Protein AF-A0A9P7FDP8-F1 (afdb_monomer_lite)

pLDDT: mean 79.94, std 16.9, range [41.44, 97.81]

Radius of gyration: 28.78 Å; chains: 1; bounding box: 50×74×83 Å

Foldseek 3Di:
DDDDDDDPDPVVVVVVVVVVVVVVCVVCVVVVVVVVVVVVVVPPPDDPPVVVVVVVVVLVVVLVVLVVVLLVLLVVLVVVCCVQCNPDLLVNLVVLVVQQVVQDDPVLDGGDLVSLVVVLVVLVVSLVSLVVSLVSCCVRPNPDVSNVSSVVSNLSSVVSNVSSVVVSCCCVPCCVPPSPCPPVVVVVVVVVSVVPVVPSPPDPPPPDVPPDDDDDDD

Organism: NCBI:txid1912936

Structure (mmCIF, N/CA/C/O backbone):
data_AF-A0A9P7FDP8-F1
#
_entry.id   AF-A0A9P7FDP8-F1
#
loop_
_atom_site.group_PDB
_atom_site.id
_atom_site.type_symbol
_atom_site.label_atom_id
_atom_site.label_alt_id
_atom_site.label_comp_id
_atom_site.label_asym_id
_atom_site.label_entity_id
_atom_site.label_seq_id
_atom_site.pdbx_PDB_ins_code
_atom_site.Cartn_x
_atom_site.Cartn_y
_atom_site.Cartn_z
_atom_site.occupancy
_atom_site.B_iso_or_equiv
_atom_site.auth_seq_id
_atom_site.auth_comp_id
_atom_site.auth_asym_id
_atom_site.auth_atom_id
_atom_site.pdbx_PDB_model_num
ATOM 1 N N . MET A 1 1 ? 7.477 -44.265 40.388 1.00 55.28 1 MET A N 1
ATOM 2 C CA . MET A 1 1 ? 7.669 -42.842 40.028 1.00 55.28 1 MET A CA 1
ATOM 3 C C . MET A 1 1 ? 7.856 -42.772 38.521 1.00 55.28 1 MET A C 1
ATOM 5 O O . MET A 1 1 ? 8.671 -43.525 38.011 1.00 55.28 1 MET A O 1
ATOM 9 N N . ALA A 1 2 ? 7.054 -41.987 37.800 1.00 66.06 2 ALA A N 1
ATOM 10 C CA . ALA A 1 2 ? 7.157 -41.910 36.340 1.00 66.06 2 ALA A CA 1
ATOM 11 C C . ALA A 1 2 ? 8.352 -41.029 35.942 1.00 66.06 2 ALA A C 1
ATOM 13 O O . ALA A 1 2 ? 8.473 -39.910 36.441 1.00 66.06 2 ALA A O 1
ATOM 14 N N . CYS A 1 3 ? 9.227 -41.527 35.064 1.00 62.44 3 CYS A N 1
ATOM 15 C CA . CYS A 1 3 ? 10.355 -40.753 34.548 1.00 62.44 3 CYS A CA 1
ATOM 16 C C . CYS A 1 3 ? 9.860 -39.495 33.805 1.00 62.44 3 CYS A C 1
ATOM 18 O O . CYS A 1 3 ? 8.887 -39.578 33.048 1.00 62.44 3 CYS A O 1
ATOM 20 N N . PRO A 1 4 ? 10.505 -38.329 33.992 1.00 72.88 4 PRO A N 1
ATOM 21 C CA . PRO A 1 4 ? 10.136 -37.110 33.285 1.00 72.88 4 PRO A CA 1
ATOM 22 C C . PRO A 1 4 ? 10.334 -37.285 31.775 1.00 72.88 4 PRO A C 1
ATOM 24 O O . PRO A 1 4 ? 11.392 -37.706 31.311 1.00 72.88 4 PRO A O 1
ATOM 27 N N . VAL A 1 5 ? 9.300 -36.955 30.998 1.00 74.38 5 VAL A N 1
ATOM 28 C CA . VAL A 1 5 ? 9.346 -37.019 29.532 1.00 74.38 5 VAL A CA 1
ATOM 29 C C . VAL A 1 5 ? 10.256 -35.902 29.015 1.00 74.38 5 VAL A C 1
ATOM 31 O O . VAL A 1 5 ? 9.941 -34.720 29.171 1.00 74.38 5 VAL A O 1
ATOM 34 N N . ILE A 1 6 ? 11.384 -36.273 28.406 1.00 78.12 6 ILE A N 1
ATOM 35 C CA . ILE A 1 6 ? 12.336 -35.342 27.786 1.00 78.12 6 ILE A CA 1
ATOM 36 C C . ILE A 1 6 ? 11.928 -35.127 26.322 1.00 78.12 6 ILE A C 1
ATOM 38 O O . ILE A 1 6 ? 11.998 -36.045 25.505 1.00 78.12 6 ILE A O 1
ATOM 42 N N . TYR A 1 7 ? 11.504 -33.909 25.975 1.00 83.81 7 TYR A N 1
ATOM 43 C CA . TYR A 1 7 ? 11.158 -33.536 24.598 1.00 83.81 7 TYR A CA 1
ATOM 44 C C . TYR A 1 7 ? 12.402 -33.033 23.852 1.00 83.81 7 TYR A C 1
ATOM 46 O O . TYR A 1 7 ? 13.053 -32.097 24.309 1.00 83.81 7 TYR A O 1
ATOM 54 N N . LYS A 1 8 ? 12.721 -33.638 22.698 1.00 83.12 8 LYS A N 1
ATOM 55 C CA . LYS A 1 8 ? 13.971 -33.379 21.952 1.00 83.12 8 LYS A CA 1
ATOM 56 C C . LYS A 1 8 ? 13.968 -32.098 21.102 1.00 83.12 8 LYS A C 1
ATOM 58 O O . LYS A 1 8 ? 15.040 -31.640 20.729 1.00 83.12 8 LYS A O 1
ATOM 63 N N . THR A 1 9 ? 12.807 -31.514 20.780 1.00 90.25 9 THR A N 1
ATOM 64 C CA . THR A 1 9 ? 12.716 -30.338 19.889 1.00 90.25 9 THR A CA 1
ATOM 65 C C . THR A 1 9 ? 11.800 -29.231 20.440 1.00 90.25 9 THR A C 1
ATOM 67 O O . THR A 1 9 ? 10.823 -29.535 21.137 1.00 90.25 9 THR A O 1
ATOM 70 N N .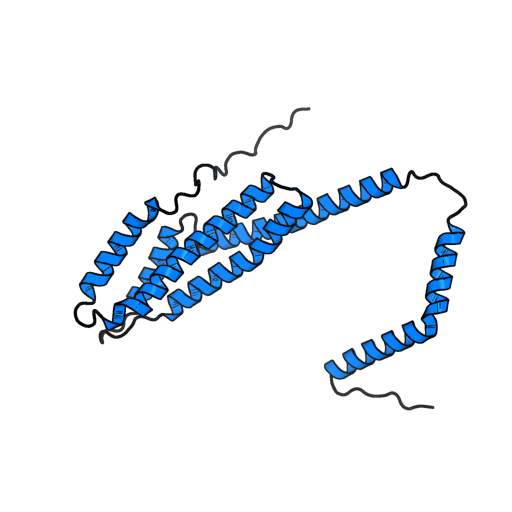 PRO A 1 10 ? 12.052 -27.942 20.111 1.00 85.12 10 PRO A N 1
ATOM 71 C CA . PRO A 1 10 ? 11.232 -26.816 20.577 1.00 85.12 10 PRO A CA 1
ATOM 72 C C . PRO A 1 10 ? 9.759 -26.920 20.164 1.00 85.12 10 PRO A C 1
ATOM 74 O O . PRO A 1 10 ? 8.870 -26.653 20.972 1.00 85.12 10 PRO A O 1
ATOM 77 N N . LYS A 1 11 ? 9.492 -27.384 18.933 1.00 87.38 11 LYS A N 1
ATOM 78 C CA . LYS A 1 11 ? 8.129 -27.591 18.414 1.00 87.38 11 LYS A CA 1
ATOM 79 C C . LYS A 1 11 ? 7.353 -28.621 19.243 1.00 87.38 11 LYS A C 1
ATOM 81 O O . LYS A 1 11 ? 6.221 -28.359 19.642 1.00 87.38 11 LYS A O 1
ATOM 86 N N . VAL A 1 12 ? 7.980 -29.754 19.576 1.00 89.69 12 VAL A N 1
ATOM 87 C CA . VAL A 1 12 ? 7.350 -30.810 20.389 1.00 89.69 12 VAL A CA 1
ATOM 88 C C . VAL A 1 12 ? 7.120 -30.336 21.829 1.00 89.69 12 VAL A C 1
ATOM 90 O O . VAL A 1 12 ? 6.083 -30.637 22.416 1.00 89.69 12 VAL A O 1
ATOM 93 N N . LYS A 1 13 ? 8.034 -29.532 22.391 1.00 88.94 13 LYS A N 1
ATOM 94 C CA . LYS A 1 13 ? 7.864 -28.921 23.720 1.00 88.94 13 LYS A CA 1
ATOM 95 C C . LYS A 1 13 ? 6.662 -27.968 23.763 1.00 88.94 13 LYS A C 1
ATOM 97 O O . LYS A 1 13 ? 5.888 -28.026 24.718 1.00 88.94 13 LYS A O 1
ATOM 102 N N . LEU A 1 14 ? 6.482 -27.134 22.734 1.00 88.44 14 LEU A N 1
ATOM 103 C CA . LEU A 1 14 ? 5.336 -26.223 22.620 1.00 88.44 14 LEU A CA 1
ATOM 104 C C . LEU A 1 14 ? 4.016 -26.997 22.495 1.00 88.44 14 LEU A C 1
ATOM 106 O O . LEU A 1 14 ? 3.061 -26.720 23.219 1.00 88.44 14 LEU A O 1
ATOM 110 N N . GLN A 1 15 ? 3.980 -28.022 21.642 1.00 90.25 15 GLN A N 1
ATOM 111 C CA . GLN A 1 15 ? 2.794 -28.858 21.461 1.00 90.25 15 GLN A CA 1
ATOM 112 C C . GLN A 1 15 ? 2.420 -29.614 22.747 1.00 90.25 15 GLN A C 1
ATOM 114 O O . GLN A 1 15 ? 1.251 -29.643 23.133 1.00 90.25 15 GLN A O 1
ATOM 119 N N . ALA A 1 16 ? 3.406 -30.161 23.463 1.00 88.38 16 ALA A N 1
ATOM 120 C CA . ALA A 1 16 ? 3.187 -30.815 24.750 1.00 88.38 16 ALA A CA 1
ATOM 121 C C . ALA A 1 16 ? 2.691 -29.839 25.832 1.00 88.38 16 ALA A C 1
ATOM 123 O O . ALA A 1 16 ? 1.854 -30.206 26.659 1.00 88.38 16 ALA A O 1
ATOM 124 N N . ALA A 1 17 ? 3.170 -28.590 25.822 1.00 89.12 17 ALA A N 1
ATOM 125 C CA . ALA A 1 17 ? 2.673 -27.542 26.709 1.00 89.12 17 ALA A CA 1
ATOM 126 C C . ALA A 1 17 ? 1.205 -27.198 26.407 1.00 89.12 17 ALA A C 1
ATOM 128 O O . ALA A 1 17 ? 0.393 -27.164 27.333 1.00 89.12 17 ALA A O 1
ATOM 129 N N . HIS A 1 18 ? 0.843 -27.027 25.130 1.00 90.62 18 HIS A N 1
ATOM 130 C CA . HIS A 1 18 ? -0.541 -26.785 24.707 1.00 90.62 18 HIS A CA 1
ATOM 131 C C . HIS A 1 18 ? -1.474 -27.927 25.118 1.00 90.62 18 HIS A C 1
ATOM 133 O O . HIS A 1 18 ? -2.555 -27.684 25.654 1.00 90.62 18 HIS A O 1
ATOM 139 N N . GLU A 1 19 ? -1.045 -29.173 24.927 1.00 93.06 19 GLU A N 1
ATOM 140 C CA . GLU A 1 19 ? -1.829 -30.353 25.290 1.00 93.06 19 GLU A CA 1
ATOM 141 C C . GLU A 1 19 ? -1.994 -30.485 26.813 1.00 93.06 19 GLU A C 1
ATOM 143 O O . GLU A 1 19 ? -3.093 -30.743 27.309 1.00 93.06 19 GLU A O 1
ATOM 148 N N . ARG A 1 20 ? -0.934 -30.224 27.591 1.00 89.81 20 ARG A N 1
ATOM 149 C CA . ARG A 1 20 ? -1.020 -30.175 29.059 1.00 89.81 20 ARG A CA 1
ATOM 150 C C . ARG A 1 20 ? -1.994 -29.086 29.517 1.00 89.81 20 ARG A C 1
ATOM 152 O O . ARG A 1 20 ? -2.778 -29.330 30.435 1.00 89.81 20 ARG A O 1
ATOM 159 N N . HIS A 1 21 ? -1.974 -27.921 28.870 1.00 88.00 21 HIS A N 1
ATOM 160 C CA . HIS A 1 21 ? -2.897 -26.826 29.154 1.00 88.00 21 HIS A CA 1
ATOM 161 C C . HIS A 1 21 ? -4.342 -27.236 28.840 1.00 88.00 21 HIS A C 1
ATOM 163 O O . HIS A 1 21 ? -5.198 -27.158 29.717 1.00 88.00 21 HIS A O 1
ATOM 169 N N . ARG A 1 22 ? -4.610 -27.796 27.652 1.00 91.44 22 ARG A N 1
ATOM 170 C CA . ARG A 1 22 ? -5.936 -28.325 27.285 1.00 91.44 22 ARG A CA 1
ATOM 171 C C . ARG A 1 22 ? -6.470 -29.315 28.315 1.00 91.44 22 ARG A C 1
ATOM 173 O O . ARG A 1 22 ? -7.600 -29.162 28.769 1.00 91.44 22 ARG A O 1
ATOM 180 N N . ARG A 1 23 ? -5.654 -30.287 28.738 1.00 91.81 23 ARG A N 1
ATOM 181 C CA . ARG A 1 23 ? -6.048 -31.277 29.757 1.00 91.81 23 ARG A CA 1
ATOM 182 C C . ARG A 1 23 ? -6.328 -30.644 31.113 1.00 91.81 23 ARG A C 1
ATOM 184 O O . ARG A 1 23 ? -7.275 -31.050 31.779 1.00 91.81 23 ARG A O 1
ATOM 191 N N . HIS A 1 24 ? -5.535 -29.652 31.519 1.00 92.00 24 HIS A N 1
ATOM 192 C CA . HIS A 1 24 ? -5.780 -28.907 32.752 1.00 92.00 24 HIS A CA 1
ATOM 193 C C . HIS A 1 24 ? -7.142 -28.204 32.714 1.00 92.00 24 HIS A C 1
ATOM 195 O O . HIS A 1 24 ? -7.927 -28.357 33.647 1.00 92.00 24 HIS A O 1
ATOM 201 N N . TYR A 1 25 ? -7.449 -27.494 31.624 1.00 87.06 25 TYR A N 1
ATOM 202 C CA . TYR A 1 25 ? -8.737 -26.815 31.465 1.00 87.06 25 TYR A CA 1
ATOM 203 C C . TYR A 1 25 ? -9.902 -27.790 31.347 1.00 87.06 25 TYR A C 1
ATOM 205 O O . TYR A 1 25 ? -10.941 -27.535 31.937 1.00 87.06 25 TYR A O 1
ATOM 213 N N . ALA A 1 26 ? -9.738 -28.916 30.652 1.00 89.19 26 ALA A N 1
ATOM 214 C CA . ALA A 1 26 ? -10.771 -29.943 30.573 1.00 89.19 26 ALA A CA 1
ATOM 215 C C . ALA A 1 26 ? -11.066 -30.558 31.951 1.00 89.19 26 ALA A C 1
ATOM 217 O O . ALA A 1 26 ? -12.226 -30.690 32.325 1.00 89.19 26 ALA A O 1
ATOM 218 N N . LYS A 1 27 ? -10.022 -30.870 32.733 1.00 93.50 27 LYS A N 1
ATOM 219 C CA . LYS A 1 27 ? -10.157 -31.456 34.075 1.00 93.50 27 LYS A CA 1
ATOM 220 C C . LYS A 1 27 ? -10.732 -30.473 35.098 1.00 93.50 27 LYS A C 1
ATOM 222 O O . LYS A 1 27 ? -11.492 -30.878 35.967 1.00 93.50 27 LYS A O 1
ATOM 227 N N . ASN A 1 28 ? -10.360 -29.197 35.009 1.00 89.56 28 ASN A N 1
ATOM 228 C CA . ASN A 1 28 ? -10.733 -28.178 35.992 1.00 89.56 28 ASN A CA 1
ATOM 229 C C . ASN A 1 28 ? -11.846 -27.244 35.505 1.00 89.56 28 ASN A C 1
ATOM 231 O O . ASN A 1 28 ? -12.099 -26.235 36.160 1.00 89.56 28 ASN A O 1
ATOM 235 N N . ARG A 1 29 ? -12.502 -27.547 34.377 1.00 88.81 29 ARG A N 1
ATOM 236 C CA . ARG A 1 29 ? -13.483 -26.664 33.730 1.00 88.81 29 ARG A CA 1
ATOM 237 C C . ARG A 1 29 ? -14.545 -26.183 34.709 1.00 88.81 29 ARG A C 1
ATOM 239 O O . ARG A 1 29 ? -14.739 -24.981 34.855 1.00 88.81 29 ARG A O 1
ATOM 246 N N . ASP A 1 30 ? -15.177 -27.113 35.411 1.00 87.75 30 ASP A N 1
ATOM 247 C CA . ASP A 1 30 ? -16.282 -26.800 36.318 1.00 87.75 30 ASP A CA 1
ATOM 248 C C . ASP A 1 30 ? -15.810 -26.026 37.546 1.00 87.75 30 ASP A C 1
ATOM 250 O O . ASP A 1 30 ? -16.500 -25.128 38.013 1.00 87.75 30 ASP A O 1
ATOM 254 N N . ASN A 1 31 ? -14.593 -26.298 38.019 1.00 88.50 31 ASN A N 1
ATOM 255 C CA . ASN A 1 31 ? -14.004 -25.599 39.156 1.00 88.50 31 ASN A CA 1
ATOM 256 C C . ASN A 1 31 ? -13.600 -24.158 38.787 1.00 88.50 31 ASN A C 1
ATOM 258 O O . ASN A 1 31 ? -13.829 -23.222 39.547 1.00 88.50 31 ASN A O 1
ATOM 262 N N . ILE A 1 32 ? -13.070 -23.955 37.575 1.00 84.56 32 ILE A N 1
ATOM 263 C CA . ILE A 1 32 ? -12.779 -22.626 37.019 1.00 84.56 32 ILE A CA 1
ATOM 264 C C . ILE A 1 32 ? -14.081 -21.836 36.841 1.00 84.56 32 ILE A C 1
ATOM 266 O O . ILE A 1 32 ? -14.151 -20.677 37.248 1.00 84.56 32 ILE A O 1
ATOM 270 N N . LEU A 1 33 ? -15.120 -22.460 36.278 1.00 84.56 33 LEU A N 1
ATOM 271 C CA . LEU A 1 33 ? -16.424 -21.824 36.086 1.00 84.56 33 LEU A CA 1
ATOM 27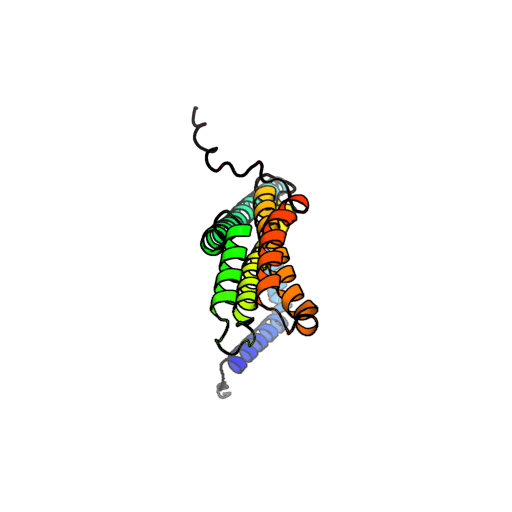2 C C . LEU A 1 33 ? -17.122 -21.523 37.418 1.00 84.56 33 LEU A C 1
ATOM 274 O O . LEU A 1 33 ? -17.700 -20.449 37.556 1.00 84.56 33 LEU A O 1
ATOM 278 N N . ASN A 1 34 ? -17.055 -22.414 38.409 1.00 87.19 34 ASN A N 1
ATOM 279 C CA . ASN A 1 34 ? -17.609 -22.165 39.741 1.00 87.19 34 ASN A CA 1
ATOM 280 C C . ASN A 1 34 ? -16.867 -21.038 40.455 1.00 87.19 34 ASN A C 1
ATOM 282 O O . ASN A 1 34 ? -17.512 -20.129 40.962 1.00 87.19 34 ASN A O 1
ATOM 286 N N . LYS A 1 35 ? -15.532 -21.014 40.402 1.00 85.12 35 LYS A N 1
ATOM 287 C CA . LYS A 1 35 ? -14.740 -19.920 40.976 1.00 85.12 35 LYS A CA 1
ATOM 288 C C . LYS A 1 35 ? -15.046 -18.578 40.305 1.00 85.12 35 LYS A C 1
ATOM 290 O O . LYS A 1 35 ? -15.091 -17.550 40.971 1.00 85.12 35 LYS A O 1
ATOM 295 N N . GLN A 1 36 ? -15.306 -18.573 38.995 1.00 78.94 36 GLN A N 1
ATOM 296 C CA . GLN A 1 36 ? -15.810 -17.383 38.307 1.00 78.94 36 GLN A CA 1
ATOM 297 C C . GLN A 1 36 ? -17.196 -16.980 38.822 1.00 78.94 36 GLN A C 1
ATOM 299 O O . GLN A 1 36 ? -17.387 -15.813 39.151 1.00 78.94 36 GLN A O 1
ATOM 304 N N . ARG A 1 37 ? -18.143 -17.919 38.953 1.00 82.25 37 ARG A N 1
ATOM 305 C CA . ARG A 1 37 ? -19.474 -17.637 39.521 1.00 82.25 37 ARG A CA 1
ATOM 306 C C . ARG A 1 37 ? -19.381 -17.075 40.939 1.00 82.25 37 ARG A C 1
ATOM 308 O O . ARG A 1 37 ? -20.027 -16.076 41.216 1.00 82.25 37 ARG A O 1
ATOM 315 N N . GLU A 1 38 ? -18.533 -17.632 41.797 1.00 80.81 38 GLU A N 1
ATOM 316 C CA . GLU A 1 38 ? -18.285 -17.132 43.156 1.00 80.81 38 GLU A CA 1
ATOM 317 C C . GLU A 1 38 ? -17.705 -15.710 43.158 1.00 80.81 38 GLU A C 1
ATOM 319 O O . GLU A 1 38 ? -18.120 -14.869 43.958 1.00 80.81 38 GLU A O 1
ATOM 324 N N . LEU A 1 39 ? -16.796 -15.392 42.230 1.00 74.94 39 LEU A N 1
ATOM 325 C CA . LEU A 1 39 ? -16.283 -14.028 42.047 1.00 74.94 39 LEU A CA 1
ATOM 326 C C . LEU A 1 39 ? -17.369 -13.045 41.578 1.00 74.94 39 LEU A C 1
ATOM 328 O O . LEU A 1 39 ? -17.298 -11.861 41.909 1.00 74.94 39 LEU A O 1
ATOM 332 N N . TYR A 1 40 ? -18.375 -13.512 40.834 1.00 67.19 40 TYR A N 1
ATOM 333 C CA . TYR A 1 40 ? -19.532 -12.696 40.457 1.00 67.19 40 TYR A CA 1
ATOM 334 C C . TYR A 1 40 ? -20.546 -12.566 41.604 1.00 67.19 40 TYR A C 1
ATOM 336 O O . TYR A 1 40 ? -21.045 -11.471 41.845 1.00 67.19 40 TYR A O 1
ATOM 344 N N . SER A 1 41 ? -20.801 -13.636 42.361 1.00 71.25 41 SER A N 1
ATOM 345 C CA . SER A 1 41 ? -21.736 -13.646 43.496 1.00 71.25 41 SER A CA 1
ATOM 346 C C . SER A 1 41 ? -21.210 -12.920 44.740 1.00 71.25 41 SER A C 1
ATOM 348 O O . SER A 1 41 ? -21.999 -12.399 45.525 1.00 71.25 41 SER A O 1
ATOM 350 N N . SER A 1 42 ? -19.892 -12.830 44.932 1.00 61.41 42 SER A N 1
ATOM 351 C CA . SER A 1 42 ? -19.289 -12.085 46.052 1.00 61.41 42 SER A CA 1
ATOM 352 C C . SER A 1 42 ? -19.248 -10.565 45.837 1.00 61.41 42 SER A C 1
ATOM 354 O O . SER A 1 42 ? -18.957 -9.829 46.777 1.00 61.41 42 SER A O 1
ATOM 356 N N . LYS A 1 43 ? -19.594 -10.070 44.639 1.00 57.38 43 LYS A N 1
ATOM 357 C CA . LYS A 1 43 ? -19.666 -8.628 44.334 1.00 57.38 43 LYS A CA 1
ATOM 358 C C . LYS A 1 43 ? -21.040 -7.986 44.563 1.00 57.38 43 LYS A C 1
ATOM 360 O O . LYS A 1 43 ? -21.176 -6.782 44.380 1.00 57.38 43 LYS A O 1
ATOM 365 N N . THR A 1 44 ? -22.045 -8.733 45.014 1.00 49.34 44 THR A N 1
ATOM 366 C CA . THR A 1 44 ? -23.397 -8.211 45.301 1.00 49.34 44 THR A CA 1
ATOM 367 C C . THR A 1 44 ? -23.592 -7.810 46.767 1.00 49.34 44 THR A C 1
ATOM 369 O O . THR A 1 44 ? -24.467 -8.322 47.460 1.00 49.34 44 THR A O 1
ATOM 372 N N . LYS A 1 45 ? -22.778 -6.857 47.230 1.00 55.47 45 LYS A N 1
ATOM 373 C CA . LYS A 1 45 ? -23.138 -5.893 48.286 1.00 55.47 45 LYS A CA 1
ATOM 374 C C . LYS A 1 45 ? -22.605 -4.525 47.840 1.00 55.47 45 LYS A C 1
ATOM 376 O O . LYS A 1 45 ? -21.474 -4.186 48.153 1.00 55.47 45 LYS A O 1
ATOM 381 N N . ASP A 1 46 ? -23.412 -3.880 46.994 1.00 58.16 46 ASP A N 1
ATOM 382 C CA . ASP A 1 46 ? -23.355 -2.543 46.366 1.00 58.16 46 ASP A CA 1
ATOM 383 C C . ASP A 1 46 ? -22.056 -1.707 46.444 1.00 58.16 46 ASP A C 1
ATOM 385 O O . ASP A 1 46 ? -21.496 -1.451 47.507 1.00 58.16 46 ASP A O 1
ATOM 389 N N . PRO A 1 47 ? -21.662 -1.120 45.302 1.00 53.66 47 PRO A N 1
ATOM 390 C CA . PRO A 1 47 ? -22.268 0.155 44.930 1.00 53.66 47 PRO A CA 1
ATOM 391 C C . PRO A 1 47 ? -23.047 0.037 43.622 1.00 53.66 47 PRO A C 1
ATOM 393 O O . PRO A 1 47 ? -22.608 -0.636 42.688 1.00 53.66 47 PRO A O 1
ATOM 396 N N . LYS A 1 48 ? -24.151 0.785 43.523 1.00 62.59 48 LYS A N 1
ATOM 397 C CA . LYS A 1 48 ? -24.785 1.194 42.261 1.00 62.59 48 LYS A CA 1
ATOM 398 C C . LYS A 1 48 ? -23.803 2.043 41.442 1.00 62.59 48 LYS A C 1
ATOM 400 O O . LYS A 1 48 ? -24.011 3.235 41.248 1.00 62.59 48 LYS A O 1
ATOM 405 N N . VAL A 1 49 ? -22.690 1.463 41.009 1.00 61.00 49 VAL A N 1
ATOM 406 C CA . VAL A 1 49 ? -21.883 2.056 39.956 1.00 61.00 49 VAL A CA 1
ATOM 407 C C . VAL A 1 49 ? -22.712 1.879 38.703 1.00 61.00 49 VAL A C 1
ATOM 409 O O . VAL A 1 49 ? -23.030 0.749 38.325 1.00 61.00 49 VAL A O 1
ATOM 412 N N . ASP A 1 50 ? -23.136 2.994 38.120 1.00 73.75 50 ASP A N 1
ATOM 413 C CA . ASP A 1 50 ? -23.953 2.993 36.923 1.00 73.75 50 ASP A CA 1
ATOM 414 C C . ASP A 1 50 ? -23.171 2.279 35.813 1.00 73.75 50 ASP A C 1
ATOM 416 O O . ASP A 1 50 ? -22.229 2.801 35.215 1.00 73.75 50 ASP A O 1
ATOM 420 N N . THR A 1 51 ? -23.498 1.007 35.594 1.00 78.81 51 THR A N 1
ATOM 421 C CA . THR A 1 51 ? -22.798 0.125 34.650 1.00 78.81 51 THR A CA 1
ATOM 422 C C . THR A 1 51 ? -22.789 0.707 33.238 1.00 78.81 51 THR A C 1
ATOM 424 O O . THR A 1 51 ? -21.881 0.418 32.458 1.00 78.81 51 THR A O 1
ATOM 427 N N . LYS A 1 52 ? -23.746 1.592 32.926 1.00 81.31 52 LYS A N 1
ATOM 428 C CA . LYS A 1 52 ? -23.791 2.373 31.689 1.00 81.31 52 LYS A CA 1
ATOM 429 C C . LYS A 1 52 ? -22.669 3.407 31.607 1.00 81.31 52 LYS A C 1
ATOM 431 O O . LYS A 1 52 ? -22.072 3.547 30.541 1.00 81.31 52 LYS A O 1
ATOM 436 N N . GLU A 1 53 ? -22.346 4.094 32.701 1.00 83.75 53 GLU A N 1
ATOM 437 C CA . GLU A 1 53 ? -21.239 5.055 32.745 1.00 83.75 53 GLU A CA 1
ATOM 438 C C . GLU A 1 53 ? -19.885 4.359 32.644 1.00 83.75 53 GLU A C 1
ATOM 440 O O . GLU A 1 53 ? -19.042 4.779 31.851 1.00 83.75 53 GLU A O 1
ATOM 445 N N . LEU A 1 54 ? -19.702 3.239 33.353 1.00 82.56 54 LEU A N 1
ATOM 446 C CA . LEU A 1 54 ? -18.501 2.411 33.209 1.00 82.56 54 LEU A CA 1
ATOM 447 C C . LEU A 1 54 ? -18.343 1.897 31.777 1.00 82.56 54 LEU A C 1
ATOM 449 O O . LEU A 1 54 ? -17.260 1.998 31.205 1.00 82.56 54 LEU A O 1
ATOM 453 N N . LEU A 1 55 ? -19.416 1.393 31.164 1.00 83.62 55 LEU A N 1
ATOM 454 C CA . LEU A 1 55 ? -19.379 0.927 29.779 1.00 83.62 55 LEU A CA 1
ATOM 455 C C . LEU A 1 55 ? -19.040 2.068 28.809 1.00 83.62 55 LEU A C 1
ATOM 457 O O . LEU A 1 55 ? -18.266 1.871 27.874 1.00 83.62 55 LEU A O 1
ATOM 461 N N . LYS A 1 56 ? -19.579 3.271 29.038 1.00 85.81 56 LYS A N 1
ATOM 462 C CA . LYS A 1 56 ? -19.269 4.467 28.245 1.00 85.81 56 LYS A CA 1
ATOM 463 C C . LYS A 1 56 ? -17.803 4.885 28.407 1.00 85.81 56 LYS A C 1
ATOM 465 O O . LYS A 1 56 ? -17.153 5.184 27.407 1.00 85.81 56 LYS A O 1
ATOM 470 N N . ALA A 1 57 ? -17.268 4.859 29.628 1.00 83.75 57 ALA A N 1
ATOM 471 C CA . ALA A 1 57 ? -15.869 5.172 29.913 1.00 83.75 57 ALA A CA 1
ATOM 472 C C . ALA A 1 57 ? -14.909 4.147 29.289 1.00 83.75 57 ALA A C 1
ATOM 474 O O . ALA A 1 57 ? -13.929 4.535 28.657 1.00 83.75 57 ALA A O 1
ATOM 475 N N . VAL A 1 58 ? -15.224 2.852 29.386 1.00 82.44 58 VAL A N 1
ATOM 476 C CA . VAL A 1 58 ? -14.444 1.776 28.757 1.00 82.44 58 VAL A CA 1
ATOM 477 C C . VAL A 1 58 ? -14.457 1.914 27.236 1.00 82.44 58 VAL A C 1
ATOM 479 O O . VAL A 1 58 ? -13.393 1.883 26.626 1.00 82.44 58 VAL A O 1
ATOM 482 N N . LYS A 1 59 ? -15.622 2.153 26.615 1.00 82.56 59 LYS A N 1
ATOM 483 C CA . LYS A 1 59 ? -15.708 2.422 25.169 1.00 82.56 59 LYS A CA 1
ATOM 484 C C . LYS A 1 59 ? -14.853 3.623 24.767 1.00 82.56 59 LYS A C 1
ATOM 486 O O . LYS A 1 59 ? -14.101 3.532 23.805 1.00 82.56 59 LYS A O 1
ATOM 491 N N . LYS A 1 60 ? -14.918 4.721 25.529 1.00 83.31 60 LYS A N 1
ATOM 492 C CA . LYS A 1 60 ? -14.118 5.926 25.270 1.00 83.31 60 LYS A CA 1
ATOM 493 C C . LYS A 1 60 ? -12.613 5.648 25.367 1.00 83.31 60 LYS A C 1
ATOM 495 O O . LYS A 1 60 ? -11.866 6.079 24.499 1.00 83.31 60 LYS A O 1
ATOM 500 N N . LEU A 1 61 ? -12.171 4.895 26.375 1.00 81.25 61 LEU A N 1
ATOM 501 C CA . LEU A 1 61 ? -10.767 4.494 26.524 1.00 81.25 61 LEU A CA 1
ATOM 502 C C . LEU A 1 61 ? -10.302 3.553 25.405 1.00 81.25 61 LEU A C 1
ATOM 504 O O . LEU A 1 61 ? -9.181 3.697 24.922 1.00 81.25 61 LEU A O 1
ATOM 508 N N . CYS A 1 62 ? -11.150 2.616 24.973 1.00 76.38 62 CYS A N 1
ATOM 509 C CA . CYS A 1 62 ? -10.862 1.749 23.832 1.00 76.38 62 CYS A CA 1
ATOM 510 C C . CYS A 1 62 ? -10.688 2.556 22.541 1.00 76.38 62 CYS A C 1
ATOM 512 O O . CYS A 1 62 ? -9.717 2.318 21.830 1.00 76.38 62 CYS A O 1
ATOM 514 N N . ILE A 1 63 ? -11.564 3.535 22.283 1.00 79.19 63 ILE A N 1
ATOM 515 C CA . ILE A 1 63 ? -11.455 4.429 21.120 1.00 79.19 63 ILE A CA 1
ATOM 516 C C . ILE A 1 63 ? -10.129 5.192 21.167 1.00 79.19 63 ILE A C 1
ATOM 518 O O . ILE A 1 63 ? -9.359 5.102 20.222 1.00 79.19 63 ILE A O 1
ATOM 522 N N . ILE A 1 64 ? -9.803 5.841 22.293 1.00 83.88 64 ILE A N 1
ATOM 523 C CA . ILE A 1 64 ? -8.555 6.613 22.437 1.00 83.88 64 ILE A CA 1
ATOM 524 C C . ILE A 1 64 ? -7.323 5.729 22.202 1.00 83.88 64 ILE A C 1
ATOM 526 O O . ILE A 1 64 ? -6.386 6.132 21.520 1.00 83.88 64 ILE A O 1
ATOM 530 N N . ARG A 1 65 ? -7.305 4.511 22.758 1.00 81.06 65 ARG A N 1
ATOM 531 C CA . ARG A 1 65 ? -6.166 3.594 22.614 1.00 81.06 65 ARG A CA 1
ATOM 532 C C . ARG A 1 65 ? -6.012 3.056 21.189 1.00 81.06 65 ARG A C 1
ATOM 534 O O . ARG A 1 65 ? -4.885 2.837 20.751 1.00 81.06 65 ARG A O 1
ATOM 541 N N . MET A 1 66 ? -7.114 2.778 20.494 1.00 80.12 66 MET A N 1
ATOM 542 C CA . MET A 1 66 ? -7.050 2.308 19.105 1.00 80.12 66 MET A CA 1
ATOM 543 C C . MET A 1 66 ? -6.671 3.443 18.166 1.00 80.12 66 MET A C 1
ATOM 545 O O . MET A 1 66 ? -5.816 3.263 17.306 1.00 80.12 66 MET A O 1
ATOM 549 N N . GLU A 1 67 ? -7.212 4.631 18.411 1.00 81.81 67 GLU A N 1
ATOM 550 C CA . GLU A 1 67 ? -6.896 5.842 17.671 1.00 81.81 67 GLU A CA 1
ATOM 551 C C . GLU A 1 67 ? -5.406 6.186 17.753 1.00 81.81 67 GLU A C 1
ATOM 553 O O . GLU A 1 67 ? -4.785 6.423 16.721 1.00 81.81 67 GLU A O 1
ATOM 558 N N . THR A 1 68 ? -4.790 6.141 18.940 1.00 89.31 68 THR A N 1
ATOM 559 C CA . THR A 1 68 ? -3.346 6.400 19.063 1.00 89.31 68 THR A CA 1
ATOM 560 C C . THR A 1 68 ? -2.507 5.363 18.327 1.00 89.31 68 THR A C 1
ATOM 562 O O . THR A 1 68 ? -1.560 5.732 17.639 1.00 89.31 68 THR A O 1
ATOM 565 N N . LYS A 1 69 ? -2.869 4.078 18.406 1.00 91.75 69 LYS A N 1
ATOM 566 C CA . LYS A 1 69 ? -2.149 3.013 17.698 1.00 91.75 69 LYS A CA 1
ATOM 567 C C . LYS A 1 69 ? -2.247 3.172 16.177 1.00 91.75 69 LYS A C 1
ATOM 569 O O . LYS A 1 69 ? -1.223 3.100 15.504 1.00 91.75 69 LYS A O 1
ATOM 574 N N . CYS A 1 70 ? -3.449 3.405 15.651 1.00 91.62 70 CYS A N 1
ATOM 575 C CA . CYS A 1 70 ? -3.675 3.592 14.217 1.00 91.62 70 CYS A CA 1
ATOM 576 C C . CYS A 1 70 ? -2.923 4.817 13.693 1.00 91.62 70 CYS A C 1
ATOM 578 O O . CYS A 1 70 ? -2.283 4.748 12.651 1.00 91.62 70 CYS A O 1
ATOM 580 N N . LEU A 1 71 ? -2.948 5.924 14.440 1.00 90.06 71 LEU A N 1
ATOM 581 C CA . LEU A 1 71 ? -2.246 7.147 14.057 1.00 90.06 71 LEU A CA 1
ATOM 582 C C . LEU A 1 71 ? -0.727 6.991 14.068 1.00 90.06 71 LEU A C 1
ATOM 584 O O . LEU A 1 71 ? -0.077 7.549 13.191 1.00 90.06 71 LEU A O 1
ATOM 588 N N . CYS A 1 72 ? -0.163 6.239 15.018 1.00 92.50 72 CYS A N 1
ATOM 589 C CA . CYS A 1 72 ? 1.265 5.924 15.002 1.00 92.50 72 CYS A CA 1
ATOM 590 C C . CYS A 1 72 ? 1.636 5.144 13.739 1.00 92.50 72 CYS A C 1
ATOM 592 O O . CYS A 1 72 ? 2.503 5.591 13.003 1.00 92.50 72 CYS A O 1
ATOM 594 N N . ILE A 1 73 ? 0.920 4.054 13.434 1.00 92.75 73 ILE A N 1
ATOM 595 C CA . ILE A 1 73 ? 1.208 3.243 12.241 1.00 92.75 73 ILE A CA 1
ATOM 596 C C . ILE A 1 73 ? 1.042 4.076 10.967 1.00 92.75 73 ILE A C 1
ATOM 598 O O . ILE A 1 73 ? 1.890 4.016 10.083 1.00 92.75 73 ILE A O 1
ATOM 602 N N . LEU A 1 74 ? -0.024 4.876 10.874 1.00 93.38 74 LEU A N 1
ATOM 603 C CA . LEU A 1 74 ? -0.264 5.731 9.715 1.00 93.38 74 LEU A CA 1
ATOM 604 C C . LEU A 1 74 ? 0.842 6.774 9.535 1.00 93.38 74 LEU A C 1
ATOM 606 O O . LEU A 1 74 ? 1.252 7.042 8.409 1.00 93.38 74 LEU A O 1
ATOM 610 N N . LYS A 1 75 ? 1.322 7.366 10.633 1.00 94.50 75 LYS A N 1
ATOM 611 C CA . LYS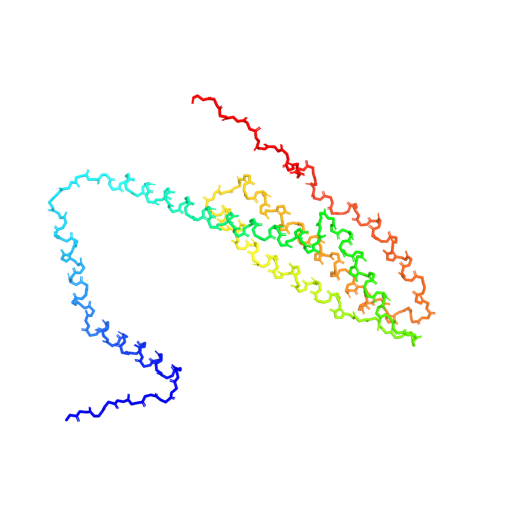 A 1 75 ? 2.434 8.311 10.595 1.00 94.50 75 LYS A CA 1
ATOM 612 C C . LYS A 1 75 ? 3.715 7.622 10.127 1.00 94.50 75 LYS A C 1
ATOM 614 O O . LYS A 1 75 ? 4.322 8.114 9.188 1.00 94.50 75 LYS A O 1
ATOM 619 N N . ASP A 1 76 ? 4.065 6.486 10.724 1.00 94.44 76 ASP A N 1
ATOM 620 C CA . ASP A 1 76 ? 5.266 5.726 10.360 1.00 94.44 76 ASP A CA 1
ATOM 621 C C . ASP A 1 76 ? 5.228 5.324 8.876 1.00 94.44 76 ASP A C 1
ATOM 623 O O . ASP A 1 76 ? 6.190 5.522 8.145 1.00 94.44 76 ASP A O 1
ATOM 627 N N . THR A 1 77 ? 4.069 4.856 8.406 1.00 94.06 77 THR A N 1
ATOM 628 C CA . THR A 1 77 ? 3.833 4.508 6.996 1.00 94.06 77 THR A CA 1
ATOM 629 C C . THR A 1 77 ? 3.986 5.720 6.077 1.00 94.06 77 THR A C 1
ATOM 631 O O . THR A 1 77 ? 4.603 5.633 5.020 1.00 94.06 77 THR A O 1
ATOM 634 N N . LYS A 1 78 ? 3.413 6.866 6.456 1.00 93.25 78 LYS A N 1
ATOM 635 C CA . LYS A 1 78 ? 3.534 8.100 5.677 1.00 93.25 78 LYS A CA 1
ATOM 636 C C . LYS A 1 78 ? 4.989 8.555 5.601 1.00 93.25 78 LYS A C 1
ATOM 638 O O . LYS A 1 78 ? 5.427 8.969 4.534 1.00 93.25 78 LYS A O 1
ATOM 643 N N . ASP A 1 79 ? 5.711 8.501 6.713 1.00 94.19 79 ASP A N 1
ATOM 644 C CA . ASP A 1 79 ? 7.115 8.894 6.769 1.00 94.19 79 ASP A CA 1
ATOM 645 C C . ASP A 1 79 ? 7.962 7.960 5.878 1.00 94.19 79 ASP A C 1
ATOM 647 O O . ASP A 1 79 ? 8.749 8.448 5.071 1.00 94.19 79 ASP A O 1
ATOM 651 N N . GLU A 1 80 ? 7.709 6.646 5.909 1.00 94.31 80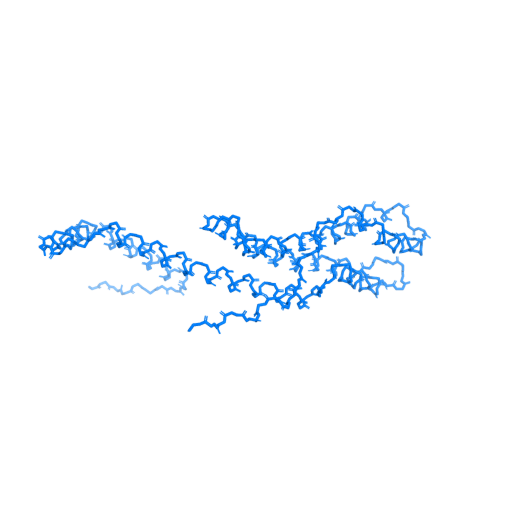 GLU A N 1
ATOM 652 C CA . GLU A 1 80 ? 8.347 5.654 5.025 1.00 94.31 80 GLU A CA 1
ATOM 653 C C . GLU A 1 80 ? 8.013 5.874 3.537 1.00 94.31 80 GLU A C 1
ATOM 655 O O . GLU A 1 80 ? 8.899 5.848 2.682 1.00 94.31 80 GLU A O 1
ATOM 660 N N . MET A 1 81 ? 6.747 6.157 3.213 1.00 93.81 81 MET A N 1
ATOM 661 C CA . MET A 1 81 ? 6.316 6.512 1.856 1.00 93.81 81 MET A CA 1
ATOM 662 C C . MET A 1 81 ? 7.053 7.756 1.348 1.00 93.81 81 MET A C 1
ATOM 664 O O . MET A 1 81 ? 7.496 7.783 0.203 1.00 93.81 81 MET A O 1
ATOM 668 N N . LEU A 1 82 ? 7.182 8.788 2.186 1.00 91.69 82 LEU A N 1
ATOM 669 C CA . LEU A 1 82 ? 7.868 10.027 1.825 1.00 91.69 82 LEU A CA 1
ATOM 670 C C . LEU A 1 82 ? 9.377 9.836 1.668 1.00 91.69 82 LEU A C 1
ATOM 672 O O . LEU A 1 82 ? 9.971 10.468 0.796 1.00 91.69 82 LEU A O 1
ATOM 676 N N . GLU A 1 83 ? 9.987 8.975 2.478 1.00 94.00 83 GLU A N 1
ATOM 677 C CA . GLU A 1 83 ? 11.398 8.610 2.352 1.00 94.00 83 GLU A CA 1
ATOM 678 C C . GLU A 1 83 ? 11.672 7.860 1.040 1.00 94.00 83 GLU A C 1
ATOM 680 O O . GLU A 1 83 ? 12.650 8.154 0.355 1.00 94.00 83 GLU A O 1
ATOM 685 N N . MET A 1 84 ? 10.782 6.941 0.657 1.00 92.00 84 MET A N 1
ATOM 686 C CA . MET A 1 84 ? 10.948 6.101 -0.531 1.00 92.00 84 MET A CA 1
ATOM 687 C C . MET A 1 84 ? 10.562 6.809 -1.839 1.00 92.00 84 MET A C 1
ATOM 689 O O . MET A 1 84 ? 11.325 6.799 -2.803 1.00 92.00 84 MET A O 1
ATOM 693 N N . ILE A 1 85 ? 9.370 7.407 -1.889 1.00 88.69 85 ILE A N 1
ATOM 694 C CA . ILE A 1 85 ? 8.733 7.895 -3.125 1.00 88.69 85 ILE A CA 1
ATOM 695 C C . ILE A 1 85 ? 8.935 9.408 -3.295 1.00 88.69 85 ILE A C 1
ATOM 697 O O . ILE A 1 85 ? 8.769 9.953 -4.384 1.00 88.69 85 ILE A O 1
ATOM 701 N N . SER A 1 86 ? 9.361 10.118 -2.244 1.00 87.50 86 SER A N 1
ATOM 702 C CA . SER A 1 86 ? 9.297 11.585 -2.189 1.00 87.50 86 SER A CA 1
ATOM 703 C C . SER A 1 86 ? 7.852 12.106 -2.339 1.00 87.50 86 SER A C 1
ATOM 705 O O . SER A 1 86 ? 6.882 11.353 -2.355 1.00 87.50 86 SER A O 1
ATOM 707 N N . ASN A 1 87 ? 7.674 13.428 -2.428 1.00 85.25 87 ASN A N 1
ATOM 708 C CA . ASN A 1 87 ? 6.349 14.057 -2.564 1.00 85.25 87 ASN A CA 1
ATOM 709 C C . ASN A 1 87 ? 5.731 13.940 -3.976 1.00 85.25 87 ASN A C 1
ATOM 711 O O . ASN A 1 87 ? 4.706 14.568 -4.236 1.00 85.25 87 ASN A O 1
ATOM 715 N N . ASP A 1 88 ? 6.367 13.228 -4.907 1.00 88.06 88 ASP A N 1
ATOM 716 C CA . ASP A 1 88 ? 6.025 13.270 -6.331 1.00 88.06 88 ASP A CA 1
ATOM 717 C C . ASP A 1 88 ? 6.057 11.855 -6.944 1.00 88.06 88 ASP A C 1
ATOM 719 O O . ASP A 1 88 ? 7.143 11.342 -7.236 1.00 88.06 88 ASP A O 1
ATOM 723 N N . PRO A 1 89 ? 4.880 11.225 -7.150 1.00 88.19 89 PRO A N 1
ATOM 724 C CA . PRO A 1 89 ? 4.756 9.900 -7.752 1.00 88.19 89 PRO A CA 1
ATOM 725 C C . PRO A 1 89 ? 5.467 9.787 -9.097 1.00 88.19 89 PRO A C 1
ATOM 727 O O . PRO A 1 89 ? 6.111 8.777 -9.371 1.00 88.19 89 PRO A O 1
ATOM 730 N N . CYS A 1 90 ? 5.369 10.829 -9.928 1.00 87.56 90 CYS A N 1
ATOM 731 C CA . CYS A 1 90 ? 5.926 10.816 -11.274 1.00 87.56 90 CYS A CA 1
ATOM 732 C C . CYS A 1 90 ? 7.450 10.772 -11.214 1.00 87.56 90 CYS A C 1
ATOM 734 O O . CYS A 1 90 ? 8.058 9.950 -11.889 1.00 87.56 90 CYS A O 1
ATOM 736 N N . LYS A 1 91 ? 8.072 11.573 -10.340 1.00 89.56 91 LYS A N 1
ATOM 737 C CA . LYS A 1 91 ? 9.536 11.564 -10.175 1.00 89.56 91 LYS A CA 1
ATOM 738 C C . LYS A 1 91 ? 10.070 10.235 -9.665 1.00 89.56 91 LYS A C 1
ATOM 740 O O . LYS A 1 91 ? 11.150 9.817 -10.077 1.00 89.56 91 LYS A O 1
ATOM 745 N N . PHE A 1 92 ? 9.344 9.577 -8.765 1.00 93.69 92 PHE A N 1
ATOM 746 C CA . PHE A 1 92 ? 9.733 8.250 -8.302 1.00 93.69 92 PHE A CA 1
ATOM 747 C C . PHE A 1 92 ? 9.700 7.234 -9.443 1.00 93.69 92 PHE A C 1
ATOM 749 O O . PHE A 1 92 ? 10.694 6.550 -9.681 1.00 93.69 92 PHE A O 1
ATOM 756 N N . VAL A 1 93 ? 8.594 7.188 -10.190 1.00 93.19 93 VAL A N 1
ATOM 757 C CA . VAL A 1 93 ? 8.434 6.287 -11.337 1.00 93.19 93 VAL A CA 1
ATOM 758 C C . VAL A 1 93 ? 9.476 6.577 -12.420 1.00 93.19 93 VAL A C 1
ATOM 760 O O . VAL A 1 93 ? 10.111 5.651 -12.919 1.00 93.19 93 VAL A O 1
ATOM 763 N N . GLU A 1 94 ? 9.731 7.849 -12.734 1.00 89.62 94 GLU A N 1
ATOM 764 C CA . GLU A 1 94 ? 10.810 8.275 -13.633 1.00 89.62 94 GLU A CA 1
ATOM 765 C C . GLU A 1 94 ? 12.180 7.793 -13.145 1.00 89.62 94 GLU A C 1
ATOM 767 O O . GLU A 1 94 ? 12.990 7.330 -13.945 1.00 89.62 94 GLU A O 1
ATOM 772 N N . GLY A 1 95 ? 12.444 7.858 -11.837 1.00 93.62 95 GLY A N 1
ATOM 773 C CA . GLY A 1 95 ? 13.666 7.341 -11.224 1.00 93.62 95 GLY A CA 1
ATOM 774 C C . GLY A 1 95 ? 13.819 5.827 -11.389 1.00 93.62 95 GLY A C 1
ATOM 775 O O . GLY A 1 95 ? 14.893 5.362 -11.781 1.00 93.62 95 GLY A O 1
ATOM 776 N N . VAL A 1 96 ? 12.747 5.064 -11.153 1.00 94.88 96 VAL A N 1
ATOM 777 C CA . VAL A 1 96 ? 12.713 3.607 -11.374 1.00 94.88 96 VAL A CA 1
ATOM 778 C C . VAL A 1 96 ? 12.961 3.287 -12.849 1.00 94.88 96 VAL A C 1
ATOM 780 O O . VAL A 1 96 ? 13.832 2.474 -13.160 1.00 94.88 96 VAL A O 1
ATOM 783 N N . LEU A 1 97 ? 12.278 3.985 -13.760 1.00 91.50 97 LEU A N 1
ATOM 784 C CA . LEU A 1 97 ? 12.456 3.820 -15.201 1.00 91.50 97 LEU A CA 1
ATOM 785 C C . LEU A 1 97 ? 13.884 4.170 -15.635 1.00 91.50 97 LEU A C 1
ATOM 787 O O . LEU A 1 97 ? 14.488 3.442 -16.413 1.00 91.50 97 LEU A O 1
ATOM 791 N N . CYS A 1 98 ? 14.472 5.240 -15.100 1.00 91.31 98 CYS A N 1
ATOM 792 C CA . CYS A 1 98 ? 15.857 5.606 -15.387 1.00 91.31 98 CYS A CA 1
ATOM 793 C C . CYS A 1 98 ? 16.847 4.532 -14.920 1.00 91.31 98 CYS A C 1
ATOM 795 O O . CYS A 1 98 ? 17.837 4.282 -15.606 1.00 91.31 98 CYS A O 1
ATOM 797 N N . ASN A 1 99 ? 16.611 3.902 -13.766 1.00 93.75 99 ASN A N 1
ATOM 798 C CA . ASN A 1 99 ? 17.444 2.798 -13.284 1.00 93.75 99 ASN A CA 1
ATOM 799 C C . ASN A 1 99 ? 17.304 1.559 -14.174 1.00 93.75 99 ASN A C 1
ATOM 801 O O . ASN A 1 99 ? 18.311 0.934 -14.494 1.00 93.75 99 ASN A O 1
ATOM 805 N N . TYR A 1 100 ? 16.086 1.262 -14.628 1.00 92.62 100 TYR A N 1
ATOM 806 C CA . TYR A 1 100 ? 15.826 0.220 -15.617 1.00 92.62 100 TYR A CA 1
ATOM 807 C C . TYR A 1 100 ? 16.525 0.501 -16.959 1.00 92.62 100 TYR A C 1
ATOM 809 O O . TYR A 1 100 ? 17.208 -0.360 -17.493 1.00 92.62 100 TYR A O 1
ATOM 817 N N . VAL A 1 101 ? 16.461 1.726 -17.488 1.00 89.06 101 VAL A N 1
ATOM 818 C CA . VAL A 1 101 ? 17.153 2.090 -18.740 1.00 89.06 101 VAL A CA 1
ATOM 819 C C . VAL A 1 101 ? 18.674 1.980 -18.602 1.00 89.06 101 VAL A C 1
ATOM 821 O O . VAL A 1 101 ? 19.356 1.540 -19.522 1.00 89.06 101 VAL A O 1
ATOM 824 N N . LYS A 1 102 ? 19.227 2.337 -17.440 1.00 91.88 102 LYS A N 1
ATOM 825 C CA . LYS A 1 102 ? 20.667 2.201 -17.165 1.00 91.88 102 LYS A CA 1
ATOM 826 C C . LYS A 1 102 ? 21.135 0.752 -17.051 1.00 91.88 102 LYS A C 1
ATOM 828 O O . LYS A 1 102 ? 22.334 0.523 -17.171 1.00 91.88 102 LYS A O 1
ATOM 833 N N . SER A 1 103 ? 20.237 -0.198 -16.790 1.00 93.44 103 SER A N 1
ATOM 834 C CA . SER A 1 103 ? 20.587 -1.618 -16.710 1.00 93.44 103 SER A CA 1
ATOM 835 C C . SER A 1 103 ? 20.575 -2.318 -18.070 1.00 93.44 103 SER A C 1
ATOM 837 O O . SER A 1 103 ? 20.846 -3.516 -18.123 1.00 93.44 103 SER A O 1
ATOM 839 N N . PHE A 1 104 ? 20.313 -1.595 -19.169 1.00 88.75 104 PHE A N 1
ATOM 840 C CA . PHE A 1 104 ? 20.422 -2.163 -20.508 1.00 88.75 104 PHE A CA 1
ATOM 841 C C . PHE A 1 104 ? 21.875 -2.552 -20.810 1.00 88.75 104 PHE A C 1
ATOM 843 O O . PHE A 1 104 ? 22.776 -1.713 -20.719 1.00 88.75 104 PHE A O 1
ATOM 850 N N . PRO A 1 105 ? 22.113 -3.807 -21.201 1.00 85.50 105 PRO A N 1
ATOM 851 C CA . PRO A 1 105 ? 23.413 -4.235 -21.687 1.00 85.50 105 PRO A CA 1
ATOM 852 C C . PRO A 1 105 ? 23.691 -3.690 -23.097 1.00 85.50 105 PRO A C 1
ATOM 854 O O . PRO A 1 105 ? 22.782 -3.374 -23.866 1.00 85.50 105 PRO A O 1
ATOM 857 N N . GLU A 1 106 ? 24.974 -3.602 -23.456 1.00 86.75 106 GLU A N 1
ATOM 858 C CA . GLU A 1 106 ? 25.423 -3.091 -24.764 1.00 86.75 106 GLU A CA 1
ATOM 859 C C . GLU A 1 106 ? 24.950 -3.956 -25.948 1.00 86.75 106 GLU A C 1
ATOM 861 O O . GLU A 1 106 ? 24.911 -3.492 -27.086 1.00 86.75 106 GLU A O 1
ATOM 866 N N . ASP A 1 107 ? 24.565 -5.206 -25.689 1.00 79.69 107 ASP A N 1
ATOM 867 C CA . ASP A 1 107 ? 24.188 -6.209 -26.685 1.00 79.69 107 ASP A CA 1
ATOM 868 C C . ASP A 1 107 ? 22.714 -6.144 -27.120 1.00 79.69 107 ASP A C 1
ATOM 870 O O . ASP A 1 107 ? 22.205 -7.095 -27.714 1.00 79.69 107 ASP A O 1
ATOM 874 N N . SER A 1 108 ? 22.029 -5.020 -26.875 1.00 69.56 108 SER A N 1
ATOM 875 C CA . SER A 1 108 ? 20.612 -4.772 -27.207 1.00 69.56 108 SER A CA 1
ATOM 876 C C . SER A 1 108 ? 19.603 -5.692 -26.508 1.00 69.56 108 SER A C 1
ATOM 878 O O . SER A 1 108 ? 18.419 -5.697 -26.857 1.00 69.56 108 SER A O 1
ATOM 880 N N . SER A 1 109 ? 20.036 -6.454 -25.498 1.00 80.50 109 SER A N 1
ATOM 881 C CA . SER A 1 109 ? 19.124 -7.284 -24.717 1.00 80.50 109 SER A CA 1
ATOM 882 C C . SER A 1 109 ? 18.319 -6.475 -23.683 1.00 80.50 109 SER A C 1
ATOM 884 O O . SER A 1 109 ? 18.335 -5.242 -23.651 1.00 80.50 109 SER A O 1
ATOM 886 N N . THR A 1 110 ? 17.470 -7.167 -22.924 1.00 82.00 110 THR A N 1
ATOM 887 C CA . THR A 1 110 ? 16.482 -6.538 -22.035 1.00 82.00 110 THR A CA 1
ATOM 888 C C . THR A 1 110 ? 17.148 -5.954 -20.805 1.00 82.00 110 THR A C 1
ATOM 890 O O . THR A 1 110 ? 17.996 -6.608 -20.205 1.00 82.00 110 THR A O 1
ATOM 893 N N . GLY A 1 111 ? 16.751 -4.731 -20.434 1.00 86.44 111 GLY A N 1
ATOM 894 C CA . GLY A 1 111 ? 17.078 -4.182 -19.127 1.00 86.44 111 GLY A CA 1
ATOM 895 C C . GLY A 1 111 ? 16.569 -5.088 -18.004 1.00 86.44 111 GLY A C 1
ATOM 896 O O . GLY A 1 111 ? 15.706 -5.948 -18.190 1.00 86.44 111 GLY A O 1
ATOM 897 N N . ASP A 1 112 ? 17.121 -4.894 -16.819 1.00 92.56 112 ASP A N 1
ATOM 898 C CA . ASP A 1 112 ? 16.795 -5.688 -15.642 1.00 92.56 112 ASP A CA 1
ATOM 899 C C . ASP A 1 112 ? 15.386 -5.367 -15.109 1.00 92.56 112 ASP A C 1
ATOM 901 O O . ASP A 1 112 ? 15.186 -4.410 -14.357 1.00 92.56 112 ASP A O 1
ATOM 905 N N . ILE A 1 113 ? 14.405 -6.189 -15.496 1.00 93.06 113 ILE A N 1
ATOM 906 C CA . ILE A 1 113 ? 12.993 -6.077 -15.087 1.00 93.06 113 ILE A CA 1
ATOM 907 C C . ILE A 1 113 ? 12.836 -6.167 -13.560 1.00 93.06 113 ILE A C 1
ATOM 909 O O . ILE A 1 113 ? 11.912 -5.567 -13.004 1.00 93.06 113 ILE A O 1
ATOM 913 N N . SER A 1 114 ? 13.769 -6.826 -12.860 1.00 95.44 114 SER A N 1
ATOM 914 C CA . SER A 1 114 ? 13.698 -6.978 -11.403 1.00 95.44 114 SER A CA 1
ATOM 915 C C . SER A 1 114 ? 13.732 -5.635 -10.665 1.00 95.44 114 SER A C 1
ATOM 917 O O . SER A 1 114 ? 13.226 -5.536 -9.547 1.00 95.44 114 SER A O 1
ATOM 919 N N . ILE A 1 115 ? 14.244 -4.571 -11.298 1.00 95.00 115 ILE A N 1
ATOM 920 C CA . ILE A 1 115 ? 14.201 -3.199 -10.775 1.00 95.00 115 ILE A CA 1
ATOM 921 C C . ILE A 1 115 ? 12.750 -2.724 -10.606 1.00 95.00 115 ILE A C 1
ATOM 923 O O . ILE A 1 115 ? 12.401 -2.161 -9.566 1.00 95.00 115 ILE A O 1
ATOM 927 N N . ILE A 1 116 ? 11.896 -2.971 -11.604 1.00 94.94 116 ILE A N 1
ATOM 928 C CA . ILE A 1 116 ? 10.484 -2.565 -11.585 1.00 94.94 116 ILE A CA 1
ATOM 929 C C . ILE A 1 116 ? 9.700 -3.459 -10.620 1.00 94.94 116 ILE A C 1
ATOM 931 O O . ILE A 1 116 ? 8.955 -2.949 -9.787 1.00 94.94 116 ILE A O 1
ATOM 935 N N . GLU A 1 117 ? 9.911 -4.778 -10.667 1.00 95.81 117 GLU A N 1
ATOM 936 C CA . GLU A 1 117 ? 9.257 -5.732 -9.755 1.00 95.81 117 GLU A CA 1
ATOM 937 C C . GLU A 1 117 ? 9.584 -5.443 -8.282 1.00 95.81 117 GLU A C 1
ATOM 939 O O . GLU A 1 117 ? 8.707 -5.506 -7.415 1.00 95.81 117 GLU A O 1
ATOM 944 N N . THR A 1 118 ? 10.837 -5.076 -7.994 1.00 97.25 118 THR A N 1
ATOM 945 C CA . THR A 1 118 ? 11.268 -4.682 -6.646 1.00 97.25 118 THR A CA 1
ATOM 946 C C . THR A 1 118 ? 10.540 -3.419 -6.195 1.00 97.25 118 THR A C 1
ATOM 948 O O . THR A 1 118 ? 10.030 -3.385 -5.076 1.00 97.25 118 THR A O 1
ATOM 951 N N . ALA A 1 119 ? 10.436 -2.405 -7.061 1.00 96.88 119 ALA A N 1
ATOM 952 C CA . ALA A 1 119 ? 9.707 -1.179 -6.748 1.00 96.88 119 ALA A CA 1
ATOM 953 C C . ALA A 1 119 ? 8.212 -1.449 -6.498 1.00 96.88 119 ALA A C 1
ATOM 955 O O . ALA A 1 119 ? 7.668 -0.968 -5.507 1.00 96.88 119 ALA A O 1
ATOM 956 N N . ILE A 1 120 ? 7.563 -2.270 -7.333 1.00 97.25 120 ILE A N 1
ATOM 957 C CA . ILE A 1 120 ? 6.163 -2.689 -7.138 1.00 97.25 120 ILE A CA 1
ATOM 958 C C . ILE A 1 120 ? 6.000 -3.363 -5.774 1.00 97.25 120 ILE A C 1
ATOM 960 O O . ILE A 1 120 ? 5.126 -2.983 -4.997 1.00 97.25 120 ILE A O 1
ATOM 964 N N . THR A 1 121 ? 6.872 -4.323 -5.457 1.00 97.81 121 THR A N 1
ATOM 965 C CA . THR A 1 121 ? 6.818 -5.074 -4.195 1.00 97.81 121 THR A CA 1
ATOM 966 C C . THR A 1 121 ? 6.942 -4.142 -2.988 1.00 97.81 121 THR A C 1
ATOM 968 O O . THR A 1 121 ? 6.141 -4.230 -2.062 1.00 97.81 121 THR A O 1
ATOM 971 N N . GLN A 1 122 ? 7.886 -3.198 -3.015 1.00 96.94 122 GLN A N 1
ATOM 972 C CA . GLN A 1 122 ? 8.089 -2.234 -1.929 1.00 96.94 122 GLN A CA 1
ATOM 973 C C . GLN A 1 122 ? 6.871 -1.324 -1.711 1.00 96.94 122 GLN A C 1
ATOM 975 O O . GLN A 1 122 ? 6.431 -1.133 -0.575 1.00 96.94 122 GLN A O 1
ATOM 980 N N . VAL A 1 123 ? 6.289 -0.786 -2.788 1.00 97.19 123 VAL A N 1
ATOM 981 C CA . VAL A 1 123 ? 5.097 0.072 -2.685 1.00 97.19 123 VAL A CA 1
ATOM 982 C C . VAL A 1 123 ? 3.887 -0.739 -2.205 1.00 97.19 123 VAL A C 1
ATOM 984 O O . VAL A 1 123 ? 3.121 -0.261 -1.362 1.00 97.19 123 VAL A O 1
ATOM 987 N N . GLN A 1 124 ? 3.743 -1.985 -2.667 1.00 97.38 124 GLN A N 1
ATOM 988 C CA . GLN A 1 124 ? 2.687 -2.897 -2.226 1.00 97.38 124 GLN A CA 1
ATOM 989 C C . GLN A 1 124 ? 2.804 -3.230 -0.731 1.00 97.38 124 GLN A C 1
ATOM 991 O O . GLN A 1 124 ? 1.803 -3.186 -0.021 1.00 97.38 124 GLN A O 1
ATOM 996 N N . GLU A 1 125 ? 4.010 -3.483 -0.214 1.00 96.88 125 GLU A N 1
ATOM 997 C CA . GLU A 1 125 ? 4.239 -3.753 1.214 1.00 96.88 125 GLU A CA 1
ATOM 998 C C . GLU A 1 125 ? 3.838 -2.576 2.119 1.00 96.88 125 GLU A C 1
ATOM 1000 O O . GLU A 1 125 ? 3.350 -2.770 3.240 1.00 96.88 125 GLU A O 1
ATOM 1005 N N . ILE A 1 126 ? 4.040 -1.335 1.664 1.00 96.06 126 ILE A N 1
ATOM 1006 C CA . ILE A 1 126 ? 3.561 -0.142 2.377 1.00 96.06 126 ILE A CA 1
ATOM 1007 C C . ILE A 1 126 ? 2.029 -0.073 2.305 1.00 96.06 126 ILE A C 1
ATOM 1009 O O . ILE A 1 126 ? 1.358 0.147 3.321 1.00 96.06 126 ILE A O 1
ATOM 1013 N N . LEU A 1 127 ? 1.450 -0.297 1.124 1.00 96.06 127 LEU A N 1
ATOM 1014 C CA . LEU A 1 127 ? 0.004 -0.250 0.922 1.00 96.06 127 LEU A CA 1
ATOM 1015 C C . LEU A 1 127 ? -0.732 -1.298 1.776 1.00 96.06 127 LEU A C 1
ATOM 1017 O O . LEU A 1 127 ? -1.698 -0.953 2.462 1.00 96.06 127 LEU A O 1
ATOM 1021 N N . ASP A 1 128 ? -0.235 -2.534 1.817 1.00 96.62 128 ASP A N 1
ATOM 1022 C CA . ASP A 1 128 ? -0.807 -3.647 2.586 1.00 96.62 128 ASP A CA 1
ATOM 1023 C C . ASP A 1 128 ? -0.817 -3.379 4.096 1.00 96.62 128 ASP A C 1
ATOM 1025 O O . ASP A 1 128 ? -1.708 -3.841 4.812 1.00 96.62 128 ASP A O 1
ATOM 1029 N N . ARG A 1 129 ? 0.143 -2.594 4.600 1.00 95.50 129 ARG A N 1
ATOM 1030 C CA . ARG A 1 129 ? 0.153 -2.130 5.997 1.00 95.50 129 ARG A CA 1
ATOM 1031 C C . ARG A 1 129 ? -0.830 -0.989 6.246 1.00 95.50 129 ARG A C 1
ATOM 1033 O O . ARG A 1 129 ? -1.368 -0.880 7.348 1.00 95.50 129 ARG A O 1
ATOM 1040 N N . THR A 1 130 ? -1.081 -0.158 5.238 1.00 95.00 130 THR A N 1
ATOM 1041 C CA . THR A 1 130 ? -1.921 1.041 5.361 1.00 95.00 130 THR A CA 1
ATOM 1042 C C . THR A 1 130 ? -3.411 0.718 5.296 1.00 95.00 130 THR A C 1
ATOM 1044 O O . THR A 1 130 ? -4.185 1.272 6.077 1.00 95.00 130 THR A O 1
ATOM 1047 N N . ILE A 1 131 ? -3.825 -0.189 4.402 1.00 95.69 131 ILE A N 1
ATOM 1048 C CA . ILE A 1 131 ? -5.243 -0.528 4.178 1.00 95.69 131 ILE A CA 1
ATOM 1049 C C . ILE A 1 131 ? -5.950 -0.962 5.477 1.00 95.69 131 ILE A C 1
ATOM 1051 O O . ILE A 1 131 ? -6.972 -0.362 5.814 1.00 95.69 131 ILE A O 1
ATOM 1055 N N . PRO A 1 132 ? -5.414 -1.906 6.282 1.00 96.06 132 PRO A N 1
ATOM 1056 C CA . PRO A 1 132 ? -6.068 -2.318 7.522 1.00 96.06 132 PRO A CA 1
ATOM 1057 C C . PRO A 1 132 ? -6.226 -1.171 8.523 1.00 96.06 132 PRO A C 1
ATOM 1059 O O . PRO A 1 132 ? -7.209 -1.124 9.256 1.00 96.06 132 PRO A O 1
ATOM 1062 N N . VAL A 1 133 ? -5.272 -0.235 8.552 1.00 94.94 133 VAL A N 1
ATOM 1063 C CA . VAL A 1 133 ? -5.318 0.940 9.432 1.00 94.94 133 VAL A CA 1
ATOM 1064 C C . VAL A 1 133 ? -6.388 1.921 8.965 1.00 94.94 133 VAL A C 1
ATOM 1066 O O . VAL A 1 133 ? -7.136 2.443 9.791 1.00 94.94 133 VAL A O 1
ATOM 1069 N N . GLN A 1 134 ? -6.499 2.154 7.654 1.00 95.31 134 GLN A N 1
ATOM 1070 C CA . GLN A 1 134 ? -7.571 2.965 7.078 1.00 95.31 134 GLN A CA 1
ATOM 1071 C C . GLN A 1 134 ? -8.947 2.381 7.428 1.00 95.31 134 GLN A C 1
ATOM 1073 O O . GLN A 1 134 ? -9.821 3.118 7.894 1.00 95.31 134 GLN A O 1
ATOM 1078 N N . ASP A 1 135 ? -9.120 1.068 7.262 1.00 94.94 135 ASP A N 1
ATOM 1079 C CA . ASP A 1 135 ? -10.359 0.359 7.587 1.00 94.94 135 ASP A CA 1
ATOM 1080 C C . ASP A 1 135 ? -10.665 0.411 9.088 1.00 94.94 135 ASP A C 1
ATOM 1082 O O . ASP A 1 135 ? -11.809 0.619 9.494 1.00 94.94 135 ASP A O 1
ATOM 1086 N N . GLU A 1 136 ? -9.652 0.256 9.941 1.00 93.31 136 GLU A N 1
ATOM 1087 C CA . GLU A 1 136 ? -9.802 0.355 11.392 1.00 93.31 136 GLU A CA 1
ATOM 1088 C C . GLU A 1 136 ? -10.260 1.767 11.797 1.00 93.31 136 GLU A C 1
ATOM 1090 O O . GLU A 1 136 ? -11.242 1.914 12.531 1.00 93.31 136 GLU A O 1
ATOM 1095 N N . ILE A 1 137 ? -9.637 2.817 11.248 1.00 91.31 137 ILE A N 1
ATOM 1096 C CA . ILE A 1 137 ? -10.055 4.208 11.471 1.00 91.31 137 ILE A CA 1
ATOM 1097 C C . ILE A 1 137 ? -11.493 4.427 10.985 1.00 91.31 137 ILE A C 1
ATOM 1099 O O . ILE A 1 137 ? -12.284 5.036 11.706 1.00 91.31 137 ILE A O 1
ATOM 1103 N N . LEU A 1 138 ? -11.856 3.917 9.804 1.00 92.19 138 LEU A N 1
ATOM 1104 C CA . LEU A 1 138 ? -13.214 4.038 9.269 1.00 92.19 138 LEU A CA 1
ATOM 1105 C C . LEU A 1 138 ? -14.243 3.374 10.191 1.00 92.19 138 LEU A C 1
ATOM 1107 O O . LEU A 1 138 ? -15.276 3.964 10.500 1.00 92.19 138 LEU A O 1
ATOM 1111 N N . ASN A 1 139 ? -13.949 2.167 10.672 1.00 91.06 139 ASN A N 1
ATOM 1112 C CA . ASN A 1 139 ? -14.855 1.398 11.522 1.00 91.06 139 ASN A CA 1
ATOM 1113 C C . ASN A 1 139 ? -15.064 2.036 12.904 1.00 91.06 139 ASN A C 1
ATOM 1115 O O . ASN A 1 139 ? -16.166 1.967 13.453 1.00 91.06 139 ASN A O 1
ATOM 1119 N N . PHE A 1 140 ? -14.029 2.654 13.482 1.00 87.56 140 PHE A N 1
ATOM 1120 C CA . PHE A 1 140 ? -14.116 3.255 14.818 1.00 87.56 140 PHE A CA 1
ATOM 1121 C C . PHE A 1 140 ? -14.551 4.719 14.814 1.00 87.56 140 PHE A C 1
ATOM 1123 O O . PHE A 1 140 ? -15.300 5.136 15.701 1.00 87.56 140 PHE A O 1
ATOM 1130 N N . CYS A 1 141 ? -14.073 5.498 13.848 1.00 87.19 141 CYS A N 1
ATOM 1131 C CA . CYS A 1 141 ? -14.230 6.950 13.817 1.00 87.19 141 CYS A CA 1
ATOM 1132 C C . CYS A 1 141 ? -15.145 7.433 12.685 1.00 87.19 141 CYS A C 1
ATOM 1134 O O . CYS A 1 141 ? -15.514 8.608 12.674 1.00 87.19 141 CYS A O 1
ATOM 1136 N N . GLY A 1 142 ? -15.517 6.563 11.742 1.00 90.56 142 GLY A N 1
ATOM 1137 C CA . GLY A 1 142 ? -16.214 6.958 10.523 1.00 90.56 142 GLY A CA 1
ATOM 1138 C C . GLY A 1 142 ? -15.339 7.807 9.596 1.00 90.56 142 GLY A C 1
ATOM 1139 O O . GLY A 1 142 ? -14.113 7.879 9.733 1.00 90.56 142 GLY A O 1
ATOM 1140 N N . VAL A 1 143 ? -15.994 8.486 8.652 1.00 92.62 143 VAL A N 1
ATOM 1141 C CA . VAL A 1 143 ? -15.354 9.468 7.768 1.00 92.62 143 VAL A CA 1
ATOM 1142 C C . VAL A 1 143 ? -14.945 10.676 8.610 1.00 92.62 143 VAL A C 1
ATOM 1144 O O . VAL A 1 143 ? -15.772 11.471 9.051 1.00 92.62 143 VAL A O 1
ATOM 1147 N N . SER A 1 144 ? -13.650 10.774 8.876 1.00 90.00 144 SER A N 1
ATOM 1148 C CA . SER A 1 144 ? -13.035 11.785 9.734 1.00 90.00 144 SER A CA 1
ATOM 1149 C C . SER A 1 144 ? -11.787 12.354 9.052 1.00 90.00 144 SER A C 1
ATOM 1151 O O . SER A 1 144 ? -11.263 11.724 8.133 1.00 90.00 144 SER A O 1
ATOM 1153 N N . PRO A 1 145 ? -11.238 13.498 9.499 1.00 90.94 145 PRO A N 1
ATOM 1154 C CA . PRO A 1 145 ? -9.989 14.027 8.941 1.00 90.94 145 PRO A CA 1
ATOM 1155 C C . PRO A 1 145 ? -8.839 13.008 8.968 1.00 90.94 145 PRO A C 1
ATOM 1157 O O . PRO A 1 145 ? -8.044 12.932 8.042 1.00 90.94 145 PRO A O 1
ATOM 1160 N N . LYS A 1 146 ? -8.797 12.160 10.002 1.00 89.62 146 LYS A N 1
ATOM 1161 C CA . LYS A 1 146 ? -7.809 11.080 10.151 1.00 89.62 146 LYS A CA 1
ATOM 1162 C C . LYS A 1 146 ? -7.989 9.995 9.097 1.00 89.62 146 LYS A C 1
ATOM 1164 O O . LYS A 1 146 ? -7.006 9.512 8.544 1.00 89.62 146 LYS A O 1
ATOM 1169 N N . TRP A 1 147 ? -9.243 9.648 8.810 1.00 94.00 147 TRP A N 1
ATOM 1170 C CA . TRP A 1 147 ? -9.569 8.743 7.717 1.00 94.00 147 TRP A CA 1
ATOM 1171 C C . TRP A 1 147 ? -9.155 9.341 6.369 1.00 94.00 147 TRP A C 1
ATOM 1173 O O . TRP A 1 147 ? -8.505 8.648 5.602 1.00 94.00 147 TRP A O 1
ATOM 1183 N N . HIS A 1 148 ? -9.420 10.628 6.115 1.00 93.19 148 HIS A N 1
ATOM 1184 C CA . HIS A 1 148 ? -8.972 11.300 4.888 1.00 93.19 148 HIS A CA 1
ATOM 1185 C C . HIS A 1 148 ? -7.447 11.323 4.741 1.00 93.19 148 HIS A C 1
ATOM 1187 O O . HIS A 1 148 ? -6.940 11.147 3.640 1.00 93.19 148 HIS A O 1
ATOM 1193 N N . THR A 1 149 ? -6.697 11.488 5.834 1.00 90.75 149 THR A N 1
ATOM 1194 C CA . THR A 1 149 ? -5.233 11.369 5.791 1.00 90.75 149 THR A CA 1
ATOM 1195 C C . THR A 1 149 ? -4.798 9.959 5.386 1.00 90.75 149 THR A C 1
ATOM 1197 O O . THR A 1 149 ? -3.912 9.818 4.547 1.00 90.75 149 THR A O 1
ATOM 1200 N N . ALA A 1 150 ? -5.424 8.916 5.944 1.00 93.81 150 ALA A N 1
ATOM 1201 C CA . ALA A 1 150 ? -5.146 7.531 5.558 1.00 93.81 150 ALA A CA 1
ATOM 1202 C C . ALA A 1 150 ? -5.545 7.240 4.104 1.00 93.81 150 ALA A C 1
ATOM 1204 O O . ALA A 1 150 ? -4.802 6.594 3.368 1.00 93.81 150 ALA A O 1
ATOM 1205 N N . ASP A 1 151 ? -6.688 7.765 3.675 1.00 95.38 151 ASP A N 1
ATOM 1206 C CA . ASP A 1 151 ? -7.190 7.658 2.309 1.00 95.38 151 ASP A CA 1
ATOM 1207 C C . ASP A 1 151 ? -6.269 8.359 1.302 1.00 95.38 151 ASP A C 1
ATOM 1209 O O . ASP A 1 151 ? -5.960 7.814 0.250 1.00 95.38 151 ASP A O 1
ATOM 1213 N N . SER A 1 152 ? -5.727 9.525 1.656 1.00 92.44 152 SER A N 1
ATOM 1214 C CA . SER A 1 152 ? -4.758 10.236 0.821 1.00 92.44 152 SER A CA 1
ATOM 1215 C C . SER A 1 152 ? -3.466 9.435 0.629 1.00 92.44 152 SER A C 1
ATOM 1217 O O . SER A 1 152 ? -2.988 9.332 -0.499 1.00 92.44 152 SER A O 1
ATOM 1219 N N . VAL A 1 153 ? -2.931 8.829 1.696 1.00 94.19 153 VAL A N 1
ATOM 1220 C CA . VAL A 1 153 ? -1.736 7.966 1.619 1.00 94.19 153 VAL A CA 1
ATOM 1221 C C . VAL A 1 153 ? -2.011 6.734 0.751 1.00 94.19 153 VAL A C 1
ATOM 1223 O O . VAL A 1 153 ? -1.228 6.418 -0.140 1.00 94.19 153 VAL A O 1
ATOM 1226 N N . THR A 1 154 ? -3.144 6.056 0.949 1.00 95.50 154 THR A N 1
ATOM 1227 C CA . THR A 1 154 ? -3.486 4.867 0.148 1.00 95.50 154 THR A CA 1
ATOM 1228 C C . THR A 1 154 ? -3.761 5.198 -1.317 1.00 95.50 154 THR A C 1
ATOM 1230 O O . THR A 1 154 ? -3.300 4.469 -2.192 1.00 95.50 154 THR A O 1
ATOM 1233 N N . CYS A 1 155 ? -4.453 6.300 -1.617 1.00 93.88 155 CYS A N 1
ATOM 1234 C CA . CYS A 1 155 ? -4.662 6.763 -2.991 1.00 93.88 155 CYS A CA 1
ATOM 1235 C C . CYS A 1 155 ? -3.339 7.099 -3.685 1.00 93.88 155 CYS A C 1
ATOM 1237 O O . CYS A 1 155 ? -3.145 6.739 -4.847 1.00 93.88 155 CYS A O 1
ATOM 1239 N N . PHE A 1 156 ? -2.412 7.737 -2.968 1.00 92.69 156 PHE A N 1
ATOM 1240 C CA . PHE A 1 156 ? -1.079 8.041 -3.480 1.00 92.69 156 PHE A CA 1
ATOM 1241 C C . PHE A 1 156 ? -0.318 6.761 -3.848 1.00 92.69 156 PHE A C 1
ATOM 1243 O O . PHE A 1 156 ? 0.137 6.622 -4.981 1.00 92.69 156 PHE A O 1
ATOM 1250 N N . LEU A 1 157 ? -0.257 5.788 -2.933 1.00 95.31 157 LEU A N 1
ATOM 1251 C CA . LEU A 1 157 ? 0.411 4.502 -3.164 1.00 95.31 157 LEU A CA 1
ATOM 1252 C C . LEU A 1 157 ? -0.224 3.716 -4.321 1.00 95.31 157 LEU A C 1
ATOM 1254 O O . LEU A 1 157 ? 0.492 3.183 -5.163 1.00 95.31 157 LEU A O 1
ATOM 1258 N N . ARG A 1 158 ? -1.561 3.694 -4.414 1.00 95.12 158 ARG A N 1
ATOM 1259 C CA . ARG A 1 158 ? -2.281 3.071 -5.541 1.00 95.12 158 ARG A CA 1
ATOM 1260 C C . ARG A 1 158 ? -1.948 3.725 -6.878 1.00 95.12 158 ARG A C 1
ATOM 1262 O O . ARG A 1 158 ? -1.817 3.025 -7.873 1.00 95.12 158 ARG A O 1
ATOM 1269 N N . THR A 1 159 ? -1.799 5.047 -6.898 1.00 91.88 159 THR A N 1
ATOM 1270 C CA . THR A 1 159 ? -1.421 5.783 -8.114 1.00 91.88 159 THR A CA 1
ATOM 1271 C C . THR A 1 159 ? -0.009 5.407 -8.558 1.00 91.88 159 THR A C 1
ATOM 1273 O O . THR A 1 159 ? 0.215 5.137 -9.733 1.00 91.88 159 THR A O 1
ATOM 1276 N N . VAL A 1 160 ? 0.938 5.329 -7.618 1.00 94.56 160 VAL A N 1
ATOM 1277 C CA . VAL A 1 160 ? 2.313 4.893 -7.907 1.00 94.56 160 VAL A CA 1
ATOM 1278 C C . VAL A 1 160 ? 2.332 3.457 -8.434 1.00 94.56 160 VAL A C 1
ATOM 1280 O O . VAL A 1 160 ? 2.996 3.191 -9.433 1.00 94.56 160 VAL A O 1
ATOM 1283 N N . LEU A 1 161 ? 1.587 2.547 -7.798 1.00 95.81 161 LEU A N 1
ATOM 1284 C CA . LEU A 1 161 ? 1.473 1.159 -8.249 1.00 95.81 161 LEU A CA 1
ATOM 1285 C C . LEU A 1 161 ? 0.921 1.066 -9.667 1.00 95.81 161 LEU A C 1
ATOM 1287 O O . LEU A 1 161 ? 1.534 0.396 -10.486 1.00 95.81 161 LEU A O 1
ATOM 1291 N N . ALA A 1 162 ? -0.161 1.785 -9.976 1.00 93.38 162 ALA A N 1
ATOM 1292 C CA . ALA A 1 162 ? -0.740 1.789 -11.317 1.00 93.38 162 ALA A CA 1
ATOM 1293 C C . ALA A 1 162 ? 0.290 2.204 -12.382 1.00 93.38 162 ALA A C 1
ATOM 1295 O O . ALA A 1 162 ? 0.430 1.530 -13.396 1.00 93.38 162 ALA A O 1
ATOM 1296 N N . TYR A 1 163 ? 1.081 3.252 -12.124 1.00 92.25 163 TYR A N 1
ATOM 1297 C CA . TYR A 1 163 ? 2.139 3.664 -13.051 1.00 92.25 163 TYR A CA 1
ATOM 1298 C C . TYR A 1 163 ? 3.236 2.610 -13.230 1.00 92.25 163 TYR A C 1
ATOM 1300 O O .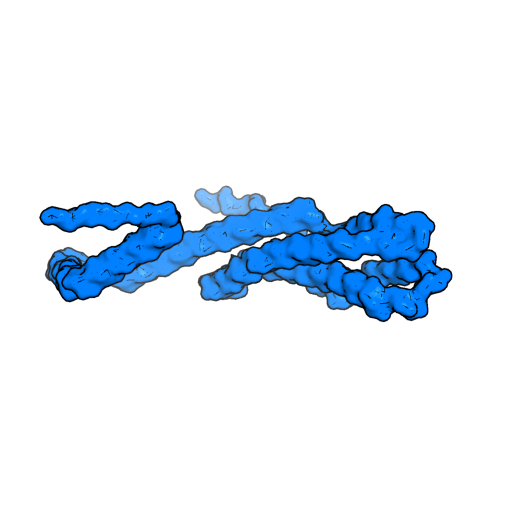 TYR A 1 163 ? 3.700 2.392 -14.348 1.00 92.25 163 TYR A O 1
ATOM 1308 N N . LEU A 1 164 ? 3.666 1.951 -12.152 1.00 94.44 164 LEU A N 1
ATOM 1309 C CA . LEU A 1 164 ? 4.670 0.888 -12.244 1.00 94.44 164 LEU A CA 1
ATOM 1310 C C . LEU A 1 164 ? 4.127 -0.352 -12.969 1.00 94.44 164 LEU A C 1
ATOM 1312 O O . LEU A 1 164 ? 4.839 -0.946 -13.779 1.00 94.44 164 LEU A O 1
ATOM 1316 N N . GLU A 1 165 ? 2.877 -0.730 -12.703 1.00 92.88 165 GLU A N 1
ATOM 1317 C CA . GLU A 1 165 ? 2.194 -1.844 -13.362 1.00 92.88 165 GLU A CA 1
ATOM 1318 C C . GLU A 1 165 ? 1.998 -1.580 -14.856 1.00 92.88 165 GLU A C 1
ATOM 1320 O O . GLU A 1 165 ? 2.239 -2.482 -15.656 1.00 92.88 165 GLU A O 1
ATOM 1325 N N . ASP A 1 166 ? 1.640 -0.355 -15.246 1.00 90.31 166 ASP A N 1
ATOM 1326 C CA . ASP A 1 166 ? 1.517 0.043 -16.652 1.00 90.31 166 ASP A CA 1
ATOM 1327 C C . ASP A 1 166 ? 2.858 -0.101 -17.390 1.00 90.31 166 ASP A C 1
ATOM 1329 O O . ASP A 1 166 ? 2.907 -0.664 -18.486 1.00 90.31 166 ASP A O 1
ATOM 1333 N N . ILE A 1 167 ? 3.968 0.337 -16.780 1.00 88.88 167 ILE A N 1
ATOM 1334 C CA . ILE A 1 167 ? 5.318 0.170 -17.350 1.00 88.88 167 ILE A CA 1
ATOM 1335 C C . ILE A 1 167 ? 5.673 -1.315 -17.467 1.00 88.88 167 ILE A C 1
ATOM 1337 O O . ILE A 1 167 ? 6.158 -1.762 -18.509 1.00 88.88 167 ILE A O 1
ATOM 1341 N N . HIS A 1 168 ? 5.413 -2.092 -16.416 1.00 90.62 168 HIS A N 1
ATOM 1342 C CA . HIS A 1 168 ? 5.685 -3.526 -16.401 1.00 90.62 168 HIS A CA 1
ATOM 1343 C C . HIS A 1 168 ? 4.884 -4.271 -17.485 1.00 90.62 168 HIS A C 1
ATOM 1345 O O . HIS A 1 168 ? 5.423 -5.111 -18.208 1.00 90.62 168 HIS A O 1
ATOM 1351 N N . GLN A 1 169 ? 3.603 -3.931 -17.653 1.00 88.88 169 GLN A N 1
ATOM 1352 C CA . GLN A 1 169 ? 2.751 -4.488 -18.702 1.00 88.88 169 GLN A CA 1
ATOM 1353 C C . GLN A 1 169 ? 3.206 -4.065 -20.100 1.00 88.88 169 GLN A C 1
ATOM 1355 O O . GLN A 1 169 ? 3.192 -4.896 -21.008 1.00 88.88 169 GLN A O 1
ATOM 1360 N N . TYR A 1 170 ? 3.631 -2.812 -20.286 1.00 84.19 170 TYR A N 1
ATOM 1361 C CA . TYR A 1 170 ? 4.145 -2.313 -21.563 1.00 84.19 170 TYR A CA 1
ATOM 1362 C C . TYR A 1 170 ? 5.361 -3.123 -22.034 1.00 84.19 170 TYR A C 1
ATOM 1364 O O . TYR A 1 170 ? 5.383 -3.593 -23.175 1.00 84.19 170 TYR A O 1
ATOM 1372 N N . GLU A 1 171 ? 6.335 -3.348 -21.147 1.00 81.06 171 GLU A N 1
ATOM 1373 C CA . GLU A 1 171 ? 7.525 -4.162 -21.436 1.00 81.06 171 GLU A CA 1
ATOM 1374 C C . GLU A 1 171 ? 7.169 -5.603 -21.809 1.00 81.06 171 GLU A C 1
ATOM 1376 O O . GLU A 1 171 ? 7.737 -6.169 -22.743 1.00 81.06 171 GLU A O 1
ATOM 1381 N N . PHE A 1 172 ? 6.181 -6.195 -21.137 1.00 80.56 172 PHE A N 1
ATOM 1382 C CA . PHE A 1 1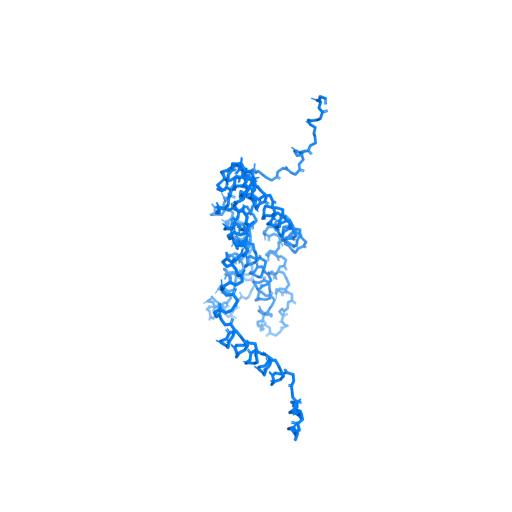72 ? 5.766 -7.562 -21.436 1.00 80.56 172 PHE A CA 1
ATOM 1383 C C . PHE A 1 172 ? 4.956 -7.671 -22.740 1.00 80.56 172 PHE A C 1
ATOM 1385 O O . PHE A 1 172 ? 5.124 -8.623 -23.504 1.00 80.56 172 PHE A O 1
ATOM 1392 N N . ALA A 1 173 ? 4.066 -6.710 -23.006 1.00 78.19 173 ALA A N 1
ATOM 1393 C CA . ALA A 1 173 ? 3.080 -6.799 -24.081 1.00 78.19 173 ALA A CA 1
ATOM 1394 C C . ALA A 1 173 ? 3.583 -6.279 -25.433 1.00 78.19 173 ALA A C 1
ATOM 1396 O O . ALA A 1 173 ? 3.252 -6.853 -26.471 1.00 78.19 173 ALA A O 1
ATOM 1397 N N . LEU A 1 174 ? 4.351 -5.186 -25.449 1.00 66.81 174 LEU A N 1
ATOM 1398 C CA . LEU A 1 174 ? 4.682 -4.481 -26.692 1.00 66.81 174 LEU A CA 1
ATOM 1399 C C . LEU A 1 174 ? 6.084 -4.799 -27.206 1.00 66.81 174 LEU A C 1
ATOM 1401 O O . LEU A 1 174 ? 6.329 -4.702 -28.406 1.00 66.81 174 LEU A O 1
ATOM 1405 N N . ARG A 1 175 ? 6.991 -5.278 -26.354 1.00 66.69 175 ARG A N 1
ATOM 1406 C CA . ARG A 1 175 ? 8.364 -5.596 -26.756 1.00 66.69 175 ARG A CA 1
ATOM 1407 C C . ARG A 1 175 ? 8.502 -6.632 -27.884 1.00 66.69 175 ARG A C 1
ATOM 1409 O O . ARG A 1 175 ? 9.328 -6.401 -28.767 1.00 66.69 175 ARG A O 1
ATOM 1416 N N . PRO A 1 176 ? 7.711 -7.724 -27.948 1.00 65.38 176 PRO A N 1
ATOM 1417 C CA . PRO A 1 176 ? 7.824 -8.686 -29.048 1.00 65.38 176 PRO A CA 1
ATOM 1418 C C . PRO A 1 176 ? 7.502 -8.091 -30.427 1.00 65.38 176 PRO A C 1
ATOM 1420 O O . PRO A 1 176 ? 7.838 -8.694 -31.441 1.00 65.38 176 PRO A O 1
ATOM 1423 N N . LEU A 1 177 ? 6.828 -6.936 -30.471 1.00 62.03 177 LEU A N 1
ATOM 1424 C CA . LEU A 1 177 ? 6.341 -6.313 -31.702 1.00 62.03 177 LEU A CA 1
ATOM 1425 C C . LEU A 1 177 ? 7.297 -5.251 -32.272 1.00 62.03 177 LEU A C 1
ATOM 1427 O O . LEU A 1 177 ? 7.128 -4.864 -33.425 1.00 62.03 177 LEU A O 1
ATOM 1431 N N . TYR A 1 178 ? 8.293 -4.797 -31.501 1.00 60.59 178 TYR A N 1
ATOM 1432 C CA . TYR A 1 178 ? 9.160 -3.660 -31.848 1.00 60.59 178 TYR A CA 1
ATOM 1433 C C . TYR A 1 178 ? 10.661 -3.981 -31.705 1.00 60.59 178 TYR A C 1
ATOM 1435 O O . TYR A 1 178 ? 11.433 -3.153 -31.224 1.00 60.59 178 TYR A O 1
ATOM 1443 N N . SER A 1 179 ? 11.097 -5.176 -32.126 1.00 54.94 179 SER A N 1
ATOM 1444 C CA . SER A 1 179 ? 12.488 -5.647 -31.967 1.00 54.94 179 SER A CA 1
ATOM 1445 C C . SER A 1 179 ? 13.562 -4.788 -32.646 1.00 54.94 179 SER A C 1
ATOM 1447 O O . SER A 1 179 ? 14.734 -4.931 -32.309 1.00 54.94 179 SER A O 1
ATOM 1449 N N . ASP A 1 180 ? 13.195 -3.894 -33.569 1.00 57.03 180 ASP A N 1
ATOM 1450 C CA . ASP A 1 180 ? 14.171 -3.308 -34.494 1.00 57.03 180 ASP A CA 1
ATOM 1451 C C . ASP A 1 180 ? 14.532 -1.836 -34.198 1.00 57.03 180 ASP A C 1
ATOM 1453 O O . ASP A 1 180 ? 15.497 -1.326 -34.766 1.00 57.03 180 ASP A O 1
ATOM 1457 N N . THR A 1 181 ? 13.842 -1.144 -33.278 1.00 57.41 181 THR A N 1
ATOM 1458 C CA . THR A 1 181 ? 14.136 0.271 -32.946 1.00 57.41 181 THR A CA 1
ATOM 1459 C C . THR A 1 181 ? 13.878 0.610 -31.472 1.00 57.41 181 THR A C 1
ATOM 1461 O O . THR A 1 181 ? 12.884 1.243 -31.125 1.00 57.41 181 THR A O 1
ATOM 1464 N N . ILE A 1 182 ? 14.822 0.250 -30.595 1.00 56.53 182 ILE A N 1
ATOM 1465 C CA . ILE A 1 182 ? 14.805 0.560 -29.144 1.00 56.53 182 ILE A CA 1
ATOM 1466 C C . ILE A 1 182 ? 14.752 2.083 -28.866 1.00 56.53 182 ILE A C 1
ATOM 1468 O O . ILE A 1 182 ? 14.234 2.518 -27.838 1.00 56.53 182 ILE A O 1
ATOM 1472 N N . GLY A 1 183 ? 15.258 2.909 -29.791 1.00 56.19 183 GLY A N 1
ATOM 1473 C CA . GLY A 1 183 ? 15.336 4.366 -29.628 1.00 56.19 183 GLY A CA 1
ATOM 1474 C C . GLY A 1 183 ? 13.985 5.093 -29.608 1.00 56.19 183 GLY A C 1
ATOM 1475 O O . GLY A 1 183 ? 13.845 6.083 -28.892 1.00 56.19 183 GLY A O 1
ATOM 1476 N N . ASP A 1 184 ? 12.978 4.591 -30.328 1.00 57.81 184 ASP A N 1
ATOM 1477 C CA . ASP A 1 184 ? 11.694 5.293 -30.488 1.00 57.81 184 ASP A CA 1
ATOM 1478 C C . ASP A 1 184 ? 10.707 4.992 -29.344 1.00 57.81 184 ASP A C 1
ATOM 1480 O O . ASP A 1 184 ? 9.862 5.822 -28.998 1.00 57.81 184 ASP A O 1
ATOM 1484 N N . SER A 1 185 ? 10.845 3.836 -28.687 1.00 57.22 185 SER A N 1
ATOM 1485 C CA . SER A 1 185 ? 9.964 3.402 -27.592 1.00 57.22 185 SER A CA 1
ATOM 1486 C C . SER A 1 185 ? 10.153 4.236 -26.317 1.00 57.22 185 SER A C 1
ATOM 1488 O O . SER A 1 185 ? 9.183 4.548 -25.627 1.00 57.22 185 SER A O 1
ATOM 1490 N N . LEU A 1 186 ? 11.385 4.674 -26.027 1.00 57.38 186 LEU A N 1
ATOM 1491 C CA . LEU A 1 186 ? 11.683 5.527 -24.867 1.00 57.38 186 LEU A CA 1
ATOM 1492 C C . LEU A 1 186 ? 11.162 6.961 -25.035 1.00 57.38 186 LEU A C 1
ATOM 1494 O O . LEU A 1 186 ? 10.741 7.584 -24.060 1.00 57.38 186 LEU A O 1
ATOM 1498 N N . ILE A 1 187 ? 11.130 7.471 -26.269 1.00 61.41 187 ILE A N 1
ATOM 1499 C CA . ILE A 1 187 ? 10.548 8.783 -26.581 1.00 61.41 187 ILE A CA 1
ATOM 1500 C C . ILE A 1 187 ? 9.027 8.749 -26.363 1.00 61.41 187 ILE A C 1
ATOM 1502 O O . ILE A 1 187 ? 8.462 9.697 -25.814 1.00 61.41 187 ILE A O 1
ATOM 1506 N N . LEU A 1 188 ? 8.371 7.638 -26.716 1.00 59.72 188 LEU A N 1
ATOM 1507 C CA . LEU A 1 188 ? 6.944 7.430 -26.460 1.00 59.72 188 LEU A CA 1
ATOM 1508 C C . LEU A 1 188 ? 6.626 7.300 -24.965 1.00 59.72 188 LEU A C 1
ATOM 1510 O O . LEU A 1 188 ? 5.647 7.892 -24.517 1.00 59.72 188 LEU A O 1
ATOM 1514 N N . LEU A 1 189 ? 7.460 6.608 -24.180 1.00 58.62 189 LEU A N 1
ATOM 1515 C CA . LEU A 1 189 ? 7.305 6.527 -22.719 1.00 58.62 189 LEU A CA 1
ATOM 1516 C C . LEU A 1 189 ? 7.458 7.901 -22.046 1.00 58.62 189 LEU A C 1
ATOM 1518 O O . LEU A 1 189 ? 6.645 8.264 -21.196 1.00 58.62 189 LEU A O 1
ATOM 1522 N N . GLY A 1 190 ? 8.426 8.714 -22.486 1.00 57.69 190 GLY A N 1
ATOM 1523 C CA . GLY A 1 190 ? 8.567 10.100 -22.025 1.00 57.69 190 GLY A CA 1
ATOM 1524 C C . GLY A 1 190 ? 7.353 10.976 -22.369 1.00 57.69 190 GLY A C 1
ATOM 1525 O O . GLY A 1 190 ? 6.915 11.784 -21.552 1.00 57.69 190 GLY A O 1
ATOM 1526 N N . GLN A 1 191 ? 6.750 10.789 -23.549 1.00 62.56 191 GLN A N 1
ATOM 1527 C CA . GLN A 1 191 ? 5.505 11.472 -23.929 1.00 62.56 191 GLN A CA 1
ATOM 1528 C C . GLN A 1 191 ? 4.282 10.965 -23.145 1.00 62.56 191 GLN A C 1
ATOM 1530 O O . GLN A 1 191 ? 3.385 11.753 -22.840 1.00 62.56 191 GLN A O 1
ATOM 1535 N N . TRP A 1 192 ? 4.253 9.684 -22.770 1.00 60.00 192 TRP A N 1
ATOM 1536 C CA . TRP A 1 192 ? 3.196 9.085 -21.950 1.00 60.00 192 TRP A CA 1
ATOM 1537 C C . TRP A 1 192 ? 3.163 9.647 -20.527 1.00 60.00 192 TRP A C 1
ATOM 1539 O O . TRP A 1 192 ? 2.086 10.014 -20.053 1.00 60.00 192 TRP A O 1
ATOM 1549 N N . CYS A 1 193 ? 4.319 9.818 -19.877 1.00 52.84 193 CYS A N 1
ATOM 1550 C CA . CYS A 1 193 ? 4.397 10.426 -18.541 1.00 52.84 193 CYS A CA 1
ATOM 1551 C C . CYS A 1 193 ? 3.798 11.846 -18.498 1.00 52.84 193 CYS A C 1
ATOM 1553 O O . CYS A 1 193 ? 3.218 12.248 -17.491 1.00 52.84 193 CYS A O 1
ATOM 1555 N N . HIS A 1 194 ? 3.861 12.591 -19.607 1.00 55.47 194 HIS A N 1
ATOM 1556 C CA . HIS A 1 194 ? 3.237 13.911 -19.729 1.00 55.47 194 HIS A CA 1
ATOM 1557 C C . HIS A 1 194 ? 1.741 13.878 -20.092 1.00 55.47 194 HIS A C 1
ATOM 1559 O O . HIS A 1 194 ? 1.047 14.866 -19.850 1.00 55.47 194 HIS A O 1
ATOM 1565 N N . ALA A 1 195 ? 1.228 12.774 -20.644 1.00 53.22 195 ALA A N 1
ATOM 1566 C CA . ALA A 1 195 ? -0.177 12.620 -21.041 1.00 53.22 195 ALA A CA 1
ATOM 1567 C C . ALA A 1 195 ? -1.064 11.983 -19.948 1.00 53.22 195 ALA A C 1
ATOM 1569 O O . ALA A 1 195 ? -2.263 12.260 -19.880 1.00 53.22 195 ALA A O 1
ATOM 1570 N N . LEU A 1 196 ? -0.477 11.184 -19.052 1.00 50.56 196 LEU A N 1
ATOM 1571 C CA . LEU A 1 196 ? -1.152 10.540 -17.917 1.00 50.56 196 LEU A CA 1
ATOM 1572 C C . LEU A 1 196 ? -1.699 11.456 -16.793 1.00 50.56 196 LEU A C 1
ATOM 1574 O O . LEU A 1 196 ? -2.651 11.024 -16.133 1.00 50.56 196 LEU A O 1
ATOM 1578 N N . PRO A 1 197 ? -1.242 12.713 -16.573 1.00 49.19 197 PRO A N 1
ATOM 1579 C CA . PRO A 1 197 ? -1.783 13.569 -15.508 1.00 49.19 197 PRO A CA 1
ATOM 1580 C C . PRO A 1 197 ? -3.289 13.840 -15.629 1.00 49.19 197 PRO A C 1
ATOM 1582 O O . PRO A 1 197 ? -3.919 14.266 -14.665 1.00 49.19 197 PRO A O 1
ATOM 1585 N N . ILE A 1 198 ? -3.880 13.607 -16.804 1.00 47.19 198 ILE A N 1
ATOM 1586 C CA . ILE A 1 198 ? -5.279 13.929 -17.094 1.00 47.19 198 ILE A CA 1
ATOM 1587 C C . ILE A 1 198 ? -6.245 12.901 -16.474 1.00 47.19 198 ILE A C 1
ATOM 1589 O O . ILE A 1 198 ? -7.370 13.265 -16.136 1.00 47.19 198 ILE A O 1
ATOM 1593 N N . TYR A 1 199 ? -5.818 11.653 -16.246 1.00 43.50 199 TYR A N 1
ATOM 1594 C CA . TYR A 1 199 ? -6.711 10.583 -15.770 1.00 43.50 199 TYR A CA 1
ATOM 1595 C C . TYR A 1 199 ? -6.665 10.332 -14.256 1.00 43.50 199 TYR A C 1
ATOM 1597 O O . TYR A 1 199 ? -7.628 9.804 -13.706 1.00 43.50 199 TYR A O 1
ATOM 1605 N N . TYR A 1 200 ? -5.608 10.770 -13.565 1.00 47.38 200 TYR A N 1
ATOM 1606 C CA . TYR A 1 200 ? -5.397 10.499 -12.134 1.00 47.38 200 TYR A CA 1
ATOM 1607 C C . TYR A 1 200 ? -5.379 11.761 -11.259 1.00 47.38 200 TYR A C 1
ATOM 1609 O O . TYR A 1 200 ? -4.755 11.784 -10.200 1.00 47.38 200 TYR A O 1
ATOM 1617 N N . THR A 1 201 ? -6.095 12.821 -11.650 1.00 46.22 201 THR A N 1
ATOM 1618 C CA . THR A 1 201 ? -6.299 14.010 -10.798 1.00 46.22 201 THR A CA 1
ATOM 1619 C C . THR A 1 201 ? -7.270 13.725 -9.644 1.00 46.22 201 THR A C 1
ATOM 1621 O O . THR A 1 201 ? -8.310 14.359 -9.482 1.00 46.22 201 THR A O 1
ATOM 1624 N N . CYS A 1 202 ? -6.920 12.775 -8.779 1.00 41.66 202 CYS A N 1
ATOM 1625 C CA . CYS A 1 202 ? -7.557 12.627 -7.481 1.00 41.66 202 CYS A CA 1
ATOM 1626 C C . CYS A 1 202 ? -7.000 13.706 -6.535 1.00 41.66 202 CYS A C 1
ATOM 1628 O O . CYS A 1 202 ? -6.045 13.482 -5.800 1.00 41.66 202 CYS A O 1
ATOM 1630 N N . GLY A 1 203 ? -7.573 14.912 -6.613 1.00 44.22 203 GLY A N 1
ATOM 1631 C CA . GLY A 1 203 ? -7.620 15.901 -5.528 1.00 44.22 203 GLY A CA 1
ATOM 1632 C C . GLY A 1 203 ? -6.328 16.168 -4.744 1.00 44.22 203 GLY A C 1
ATOM 1633 O O . GLY A 1 203 ? -6.321 16.050 -3.524 1.00 44.22 203 GLY A O 1
ATOM 1634 N N . THR A 1 204 ? -5.253 16.615 -5.392 1.00 44.72 204 THR A N 1
ATOM 1635 C CA . THR A 1 204 ? -4.015 17.062 -4.716 1.00 44.72 204 THR A CA 1
ATOM 1636 C C . THR A 1 204 ? -4.139 18.408 -3.979 1.00 44.72 204 THR A C 1
ATOM 1638 O O . THR A 1 204 ? -3.150 18.931 -3.472 1.00 44.72 204 THR A O 1
ATOM 1641 N N . SER A 1 205 ? -5.335 18.995 -3.855 1.00 43.47 205 SER A N 1
ATOM 1642 C CA . SER A 1 205 ? -5.509 20.359 -3.332 1.00 43.47 205 SER A CA 1
ATOM 1643 C C . SER A 1 205 ? -5.487 20.503 -1.800 1.00 43.47 205 SER A C 1
ATOM 1645 O O . SER A 1 205 ? -5.924 21.539 -1.306 1.00 43.47 205 SER A O 1
ATOM 1647 N N . ALA A 1 206 ? -5.043 19.509 -1.020 1.00 45.19 206 ALA A N 1
ATOM 1648 C CA . ALA A 1 206 ? -5.180 19.568 0.445 1.00 45.19 206 ALA A CA 1
ATOM 1649 C C . ALA A 1 206 ? -4.030 18.947 1.257 1.00 45.19 206 ALA A C 1
ATOM 1651 O O . ALA A 1 206 ? -4.253 18.474 2.369 1.00 45.19 206 ALA A O 1
ATOM 1652 N N . PHE A 1 207 ? -2.795 18.967 0.754 1.00 45.44 207 PHE A N 1
ATOM 1653 C CA . PHE A 1 207 ? -1.623 18.646 1.577 1.00 45.44 207 PHE A CA 1
ATOM 1654 C C . PHE A 1 207 ? -0.814 19.912 1.861 1.00 45.44 207 PHE A C 1
ATOM 1656 O O . PHE A 1 207 ? 0.254 20.137 1.303 1.00 45.44 207 PHE A O 1
ATOM 1663 N N . ASP A 1 208 ? -1.364 20.766 2.724 1.00 45.69 208 ASP A N 1
ATOM 1664 C CA . ASP A 1 208 ? -0.683 21.956 3.232 1.00 45.69 208 ASP A CA 1
ATOM 1665 C C . ASP A 1 208 ? -0.139 21.641 4.644 1.00 45.69 208 ASP A C 1
ATOM 1667 O O . ASP A 1 208 ? -0.890 21.667 5.622 1.00 45.69 208 ASP A O 1
ATOM 1671 N N . PRO A 1 209 ? 1.148 21.271 4.811 1.00 48.06 209 PRO A N 1
ATOM 1672 C CA . PRO A 1 209 ? 1.691 20.815 6.096 1.00 48.06 209 PRO A CA 1
ATOM 1673 C C . PRO A 1 209 ? 1.889 21.936 7.140 1.00 48.06 209 PRO A C 1
ATOM 1675 O O . PRO A 1 209 ? 2.544 21.713 8.156 1.00 48.06 209 PRO A O 1
ATOM 1678 N N . LYS A 1 210 ? 1.355 23.148 6.925 1.00 46.25 210 LYS A N 1
ATOM 1679 C CA . LYS A 1 210 ? 1.618 24.339 7.763 1.00 46.25 210 LYS A CA 1
ATOM 1680 C C . LYS A 1 210 ? 0.476 24.763 8.704 1.00 46.25 210 LYS A C 1
ATOM 1682 O O . LYS A 1 210 ? 0.550 25.838 9.292 1.00 46.25 210 LYS A O 1
ATOM 1687 N N . GLY A 1 211 ? -0.555 23.940 8.885 1.00 43.88 211 GLY A N 1
ATOM 1688 C CA . GLY A 1 211 ? -1.825 24.373 9.481 1.00 43.88 211 GLY A CA 1
ATOM 1689 C C . GLY A 1 211 ? -2.150 23.998 10.934 1.00 43.88 211 GLY A C 1
ATOM 1690 O O . GLY A 1 211 ? -3.324 24.048 11.261 1.00 43.88 211 GLY A O 1
ATOM 1691 N N . GLU A 1 212 ? -1.219 23.619 11.817 1.00 41.44 212 GLU A N 1
ATOM 1692 C CA . GLU A 1 212 ? -1.553 23.371 13.242 1.00 41.44 212 GLU A CA 1
ATOM 1693 C C . GLU A 1 212 ? -0.509 23.965 14.200 1.00 41.44 212 GLU A C 1
ATOM 1695 O O . GLU A 1 212 ? 0.234 23.277 14.892 1.00 41.44 212 GLU A O 1
ATOM 1700 N N . ALA A 1 213 ? -0.467 25.294 14.266 1.00 50.94 213 ALA A N 1
ATOM 1701 C CA . ALA A 1 213 ? 0.076 25.999 15.419 1.00 50.94 213 ALA A CA 1
ATOM 1702 C C . ALA A 1 213 ? -0.777 27.243 15.680 1.00 50.94 213 ALA A C 1
ATOM 1704 O O . ALA A 1 213 ? -0.664 28.226 14.956 1.00 50.94 213 ALA A O 1
ATOM 1705 N N . SER A 1 214 ? -1.623 27.173 16.716 1.00 46.59 214 SER A N 1
ATOM 1706 C CA . SER A 1 214 ? -2.119 28.287 17.549 1.00 46.59 214 SER A CA 1
ATOM 1707 C C . SER A 1 214 ? -3.626 28.211 17.811 1.00 46.59 214 SER A C 1
ATOM 1709 O O . SER A 1 214 ? -4.436 28.734 17.053 1.00 46.59 214 SER A O 1
ATOM 1711 N N . ALA A 1 215 ? -3.990 27.611 18.947 1.00 42.03 215 ALA A N 1
ATOM 1712 C CA . ALA A 1 215 ? -5.156 28.014 19.735 1.00 42.03 215 ALA A CA 1
ATOM 1713 C C . ALA A 1 215 ? -5.009 27.497 21.178 1.00 42.03 215 ALA A C 1
ATOM 1715 O O . ALA A 1 215 ? -5.759 26.641 21.635 1.00 42.03 215 ALA A O 1
ATOM 1716 N N . ALA A 1 216 ? -4.015 28.019 21.902 1.00 43.72 216 ALA A N 1
ATOM 1717 C CA . ALA A 1 216 ? -3.982 27.970 23.362 1.00 43.72 216 ALA A CA 1
ATOM 1718 C C . ALA A 1 216 ? -4.216 29.392 23.892 1.00 43.72 216 ALA A C 1
ATOM 1720 O O . ALA A 1 216 ? -3.298 30.204 23.983 1.00 43.72 216 ALA A O 1
ATOM 1721 N N . LYS A 1 217 ? -5.480 29.693 24.187 1.00 45.81 217 LYS A N 1
ATOM 1722 C CA . LYS A 1 217 ? -5.913 30.785 25.064 1.00 45.81 217 LYS A CA 1
ATOM 1723 C C . LYS A 1 217 ? -7.173 30.313 25.782 1.00 45.81 217 LYS A C 1
ATOM 1725 O O . LYS A 1 217 ? -8.238 30.379 25.181 1.00 45.81 217 LYS A O 1
ATOM 1730 N N . VAL A 1 218 ? -7.014 29.823 27.011 1.00 48.56 218 VAL A N 1
ATOM 1731 C CA . VAL A 1 218 ? -7.724 30.238 28.239 1.00 48.56 218 VAL A CA 1
ATOM 1732 C C . VAL A 1 218 ? -6.815 29.875 29.406 1.00 48.56 218 VAL A C 1
ATOM 1734 O O . VAL A 1 218 ? -6.345 28.716 29.423 1.00 48.56 218 VAL A O 1
#

Secondary structure (DSSP, 8-state):
-PPP----SHHHHHHHHHHHHHHHHHHHHHHHHHHHHHHHHTT-S-----HHHHHHHHHHHHHHHHHHHHHHHHHHHHHHHHHHHTT-HHHHHHHHHHHHHHT--TTS----THHHHHHHHHHHHHHHHHHHHHHHHHHHH-S-HHHHHHHHHHHHHHHHHHHHHHHHHHHHHHGGG-TT-HHHHHHHHHHHHHHGGGT-----TT--TT--------

Sequence (218 aa):
MACPVIYKTPKVKLQAAHERHRRHYAKNRDNILNKQRELYSSKTKDPKVDTKELLKAVKKLCIIRMETKCLCILKDTKDEMLEMISNDPCKFVEGVLCNYVKSFPEDSSTGDISIIETAITQVQEILDRTIPVQDEILNFCGVSPKWHTADSVTCFLRTVLAYLEDIHQYEFALRPLYSDTIGDSLILLGQWCHALPIYYTCGTSAFDPKGEASAAKV